Protein 4G6T (pdb70)

Sequence (199 aa):
PVDDMSNLFYKTLLDDFSRSLEMQPLVFDDHGTCNMIIDNNTFALTLSCDYARERLLLIGLLEPHKDIPQQCCLLAGALNPLLNAGPGLGLDEKSGLYHAYQSIPREKLSVPTLKREMAGLLEWMRGWREALKANGQLEVDGKRYEIRAADDGTISVLRPEQQSKAKSFFKGASQLIGGSSQRAQIAQALNEKVASARTVLH

Radius of gyration: 16.7 Å; Cα contacts (8 Å, |Δi|>4): 311; chains: 2; bounding box: 48×36×44 Å

Foldseek 3Di:
DDDPVLCLVVVQQQVLCVVVVHDGFDQDPQQKTWDDDPVPWTWMWHRPPVQQKIKIKTFAAAPPPPDVVVLVVQQCVCVVPVAWHWDADPVVRTIMIMHMGGNVRDHSVVVVVNNVRSVVVSVVRNVD/DDQWDWDDDDNDTDTDHDDDPVVLVVPPPVPNPVVVVCVVCVLVPDPPSVVVVVVVVVVVVVVVVVVVVVD

Secondary structure (DSSP, 8-state):
---GGGGHHHHHHHHHHHHTTSSPP---TTSEEEEEETTTEEEEEEEETTTTEEEEEEE----TTS-HHHHHHHTTHHHHHS--EEEE-TTT--EEEEEEEEGGG--HHHHHHHHHHHHHHHHHHHH-/--S-EEEEETTEEEEEEE--HHHHTTS-HHHHHHHHHHHHHHTTSSS-HHHHHHHHHHHHHHHHHHHHHH-

Nearest PDB structures (foldseek):
  4g6t-assembly1_A  TM=1.008E+00  e=9.723E-27  Pseudomonas syringae pv. tomato str. DC3000
  3kxy-assembly1_G  TM=8.383E-01  e=4.384E-09  Pseudomonas aeruginosa
  3epu-assembly1_A  TM=8.679E-01  e=9.394E-09  Salmonella enterica subsp. enterica serovar Typhimurium
  1n5b-assembly2_C  TM=8.571E-01  e=9.695E-07  Yersinia enterocolitica
  1n5b-assembly1_A  TM=8.622E-01  e=2.078E-06  Yersinia enterocolitica

InterPro domains:
  IPR010261 Tir chaperone protein (CesT) family [PF05932] (8-123)

Structure (mmCIF, N/CA/C/O backbone):
data_4G6T
#
_entry.id   4G6T
#
_cell.length_a   67.832
_cell.length_b   67.832
_cell.length_c   182.887
_cell.angle_alpha   90.00
_cell.angle_beta   90.00
_cell.angle_gamma   120.00
#
_symmetry.space_group_name_H-M   'P 65 2 2'
#
loop_
_entity.id
_entity.type
_entity.pdbx_description
1 polymer 'Type III chaperone protein ShcA'
2 polymer 'Type III effector HopA1'
3 water water
#
loop_
_atom_site.group_PDB
_atom_site.id
_atom_site.type_symbol
_atom_site.label_atom_id
_atom_site.label_alt_id
_atom_site.label_comp_id
_atom_site.label_asym_id
_atom_site.label_entity_id
_atom_site.label_seq_id
_atom_site.pdbx_PDB_ins_code
_atom_site.Cartn_x
_atom_site.Cartn_y
_atom_site.Cartn_z
_atom_site.occupancy
_atom_site.B_iso_or_equiv
_atom_site.auth_seq_id
_atom_site.auth_comp_id
_atom_site.auth_asym_id
_atom_site.auth_atom_id
_atom_site.pdbx_PDB_model_num
ATOM 1 N N . PRO A 1 1 ? 13.907 13.611 -5.527 1.00 42.93 -2 PRO A N 1
ATOM 2 C CA . PRO A 1 1 ? 14.262 14.966 -5.926 1.00 41.12 -2 PRO A CA 1
ATOM 3 C C . PRO A 1 1 ? 15.551 15.480 -5.284 1.00 39.76 -2 PRO A C 1
ATOM 4 O O . PRO A 1 1 ? 15.994 14.989 -4.250 1.00 39.74 -2 PRO A O 1
ATOM 8 N N . VAL A 1 2 ? 16.094 16.516 -5.898 1.00 35.20 -1 VAL A N 1
ATOM 9 C CA . VAL A 1 2 ? 17.247 17.216 -5.398 1.00 31.21 -1 VAL A CA 1
ATOM 10 C C . VAL A 1 2 ? 16.893 18.142 -4.233 1.00 29.26 -1 VAL A C 1
ATOM 11 O O . VAL A 1 2 ? 16.011 19.024 -4.315 1.00 28.07 -1 VAL A O 1
ATOM 15 N N A ASP A 1 3 ? 17.652 17.983 -3.158 0.50 27.60 0 ASP A N 1
ATOM 16 N N B ASP A 1 3 ? 17.551 17.917 -3.096 0.50 28.04 0 ASP A N 1
ATOM 17 C CA A ASP A 1 3 ? 17.504 18.763 -1.967 0.50 26.61 0 ASP A CA 1
ATOM 18 C CA B ASP A 1 3 ? 17.410 18.803 -1.966 0.50 27.19 0 ASP A CA 1
ATOM 19 C C A ASP A 1 3 ? 18.181 20.124 -2.153 0.50 25.86 0 ASP A C 1
ATOM 20 C C B ASP A 1 3 ? 18.165 20.070 -2.276 0.50 25.90 0 ASP A C 1
ATOM 21 O O A ASP A 1 3 ? 19.369 20.300 -1.888 0.50 25.39 0 ASP A O 1
ATOM 22 O O B ASP A 1 3 ? 19.392 20.100 -2.251 0.50 25.23 0 ASP A O 1
ATOM 31 N N . MET A 1 4 ? 17.416 21.115 -2.588 1.00 24.53 1 MET A N 1
ATOM 32 C CA . MET A 1 4 ? 17.983 22.424 -2.917 1.00 22.28 1 MET A CA 1
ATOM 33 C C . MET A 1 4 ? 18.696 23.139 -1.775 1.00 21.97 1 MET A C 1
ATOM 34 O O . MET A 1 4 ? 19.525 24.012 -1.993 1.00 21.93 1 MET A O 1
ATOM 39 N N . SER A 1 5 ? 18.401 22.770 -0.525 1.00 22.37 2 SER A N 1
ATOM 40 C CA . SER A 1 5 ? 19.110 23.346 0.599 1.00 23.27 2 SER A CA 1
ATOM 41 C C . SER A 1 5 ? 20.590 23.049 0.577 1.00 22.29 2 SER A C 1
ATOM 42 O O . SER A 1 5 ? 21.351 23.817 1.154 1.00 22.36 2 SER A O 1
ATOM 45 N N . ASN A 1 6 ? 20.943 21.982 -0.116 1.00 20.87 3 ASN A N 1
ATOM 46 C CA . ASN A 1 6 ? 22.361 21.606 -0.266 1.00 20.50 3 ASN A CA 1
ATOM 47 C C . ASN A 1 6 ? 23.129 22.619 -1.131 1.00 21.21 3 ASN A C 1
ATOM 48 O O . ASN A 1 6 ? 24.380 22.566 -1.166 1.00 22.69 3 ASN A O 1
ATOM 53 N N . LEU A 1 7 ? 22.445 23.556 -1.798 1.00 20.54 4 LEU A N 1
ATOM 54 C CA . LEU A 1 7 ? 23.172 24.627 -2.502 1.00 21.70 4 LEU A CA 1
ATOM 55 C C . LEU A 1 7 ? 23.677 25.731 -1.588 1.00 21.67 4 LEU A C 1
ATOM 56 O O . LEU A 1 7 ? 24.257 26.677 -2.029 1.00 23.00 4 LEU A O 1
ATOM 61 N N . PHE A 1 8 ? 23.394 25.657 -0.278 1.00 22.54 5 PHE A N 1
ATOM 62 C CA . PHE A 1 8 ? 23.888 26.616 0.701 1.00 22.72 5 PHE A CA 1
ATOM 63 C C . PHE A 1 8 ? 25.414 26.850 0.607 1.00 20.68 5 PHE A C 1
ATOM 64 O O . PHE A 1 8 ? 25.871 27.953 0.730 1.00 21.04 5 PHE A O 1
ATOM 72 N N . TYR A 1 9 ? 26.145 25.747 0.421 1.00 21.02 6 TYR A N 1
ATOM 73 C CA . TYR A 1 9 ? 27.610 25.770 0.348 1.00 21.60 6 TYR A CA 1
ATOM 74 C C . TYR A 1 9 ? 28.091 26.588 -0.861 1.00 20.60 6 TYR A C 1
ATOM 75 O O . TYR A 1 9 ? 28.948 27.448 -0.717 1.00 20.19 6 TYR A O 1
ATOM 84 N N . LYS A 1 10 ? 27.455 26.340 -2.002 1.00 22.43 7 LYS A N 1
ATOM 85 C CA . LYS A 1 10 ? 27.771 27.122 -3.210 1.00 22.76 7 LYS A CA 1
ATOM 86 C C . LYS A 1 10 ? 27.476 28.582 -2.988 1.00 21.03 7 LYS A C 1
ATOM 87 O O . LYS A 1 10 ? 28.242 29.482 -3.363 1.00 21.74 7 LYS A O 1
ATOM 93 N N . THR A 1 11 ? 26.320 28.904 -2.424 1.00 21.02 8 THR A N 1
ATOM 94 C CA . THR A 1 11 ? 25.996 30.284 -2.163 1.00 22.56 8 THR A CA 1
ATOM 95 C C . THR A 1 11 ? 27.044 31.000 -1.309 1.00 22.06 8 THR A C 1
ATOM 96 O O . THR A 1 11 ? 27.426 32.157 -1.524 1.00 23.27 8 THR A O 1
ATOM 100 N N . LEU A 1 12 ? 27.514 30.278 -0.291 1.00 21.62 9 LEU A N 1
ATOM 101 C CA . LEU A 1 12 ? 28.553 30.799 0.572 1.00 22.07 9 LEU A CA 1
ATOM 102 C C . LEU A 1 12 ? 29.826 31.027 -0.240 1.00 21.13 9 LEU A C 1
ATOM 103 O O . LEU A 1 12 ? 30.484 32.056 -0.070 1.00 22.59 9 LEU A O 1
ATOM 108 N N . LEU A 1 13 ? 30.191 30.019 -1.009 1.00 20.70 10 LEU A N 1
ATOM 109 C CA . LEU A 1 13 ? 31.386 30.093 -1.847 1.00 22.55 10 LEU A CA 1
ATOM 110 C C . LEU A 1 13 ? 31.337 31.254 -2.828 1.00 22.61 10 LEU A C 1
ATOM 111 O O . LEU A 1 13 ? 32.352 31.970 -2.981 1.00 23.15 10 LEU A O 1
ATOM 116 N N . ASP A 1 14 ? 30.131 31.478 -3.396 1.00 22.84 11 ASP A N 1
ATOM 117 C CA . ASP A 1 14 ? 29.955 32.694 -4.224 1.00 23.23 11 ASP A CA 1
ATOM 118 C C . ASP A 1 14 ? 30.140 33.990 -3.483 1.00 23.43 11 ASP A C 1
ATOM 119 O O . ASP A 1 14 ? 30.766 34.920 -4.006 1.00 24.99 11 ASP A O 1
ATOM 124 N N . ASP A 1 15 ? 29.623 34.095 -2.293 1.00 22.93 12 ASP A N 1
ATOM 125 C CA . ASP A 1 15 ? 29.786 35.282 -1.455 1.00 23.64 12 ASP A CA 1
ATOM 126 C C . ASP A 1 15 ? 31.252 35.479 -1.032 1.00 23.86 12 ASP A C 1
ATOM 127 O O . ASP A 1 15 ? 31.723 36.606 -0.941 1.00 26.99 12 ASP A O 1
ATOM 132 N N . PHE A 1 16 ? 31.927 34.365 -0.757 1.00 23.45 13 PHE A N 1
ATOM 133 C CA . PHE A 1 16 ? 33.364 34.395 -0.404 1.00 25.49 13 PHE A CA 1
ATOM 134 C C . PHE A 1 16 ? 34.185 34.918 -1.575 1.00 25.93 13 PHE A C 1
ATOM 135 O O . PHE A 1 16 ? 35.003 35.825 -1.395 1.00 25.55 13 PHE A O 1
ATOM 143 N N . SER A 1 17 ? 33.890 34.422 -2.774 1.00 24.11 14 SER A N 1
ATOM 144 C CA . SER A 1 17 ? 34.583 34.813 -4.009 1.00 24.75 14 SER A CA 1
ATOM 145 C C . SER A 1 17 ? 34.333 36.313 -4.211 1.00 27.49 14 SER A C 1
ATOM 146 O O . SER A 1 17 ? 35.238 37.065 -4.543 1.00 26.57 14 SER A O 1
ATOM 149 N N . ARG A 1 18 ? 33.114 36.764 -3.980 1.00 27.52 15 ARG A N 1
ATOM 150 C CA . ARG A 1 18 ? 32.802 38.204 -4.176 1.00 31.48 15 ARG A CA 1
ATOM 151 C C . ARG A 1 18 ? 33.591 39.060 -3.207 1.00 32.93 15 ARG A C 1
ATOM 152 O O . ARG A 1 18 ? 34.049 40.165 -3.544 1.00 31.81 15 ARG A O 1
ATOM 160 N N . SER A 1 19 ? 33.750 38.562 -1.992 1.00 31.84 16 SER A N 1
ATOM 161 C CA . SER A 1 19 ? 34.527 39.262 -0.970 1.00 35.00 16 SER A CA 1
ATOM 162 C C . SER A 1 19 ? 36.012 39.333 -1.388 1.00 35.08 16 SER A C 1
ATOM 163 O O . SER A 1 19 ? 36.666 40.338 -1.166 1.00 39.79 16 SER A O 1
ATOM 166 N N . LEU A 1 20 ? 36.513 38.232 -1.929 1.00 33.05 17 LEU A N 1
ATOM 167 C CA . LEU A 1 20 ? 37.916 38.066 -2.362 1.00 32.98 17 LEU A CA 1
ATOM 168 C C . LEU A 1 20 ? 38.163 38.863 -3.663 1.00 40.24 17 LEU A C 1
ATOM 169 O O . LEU A 1 20 ? 39.287 38.914 -4.172 1.00 35.65 17 LEU A O 1
ATOM 174 N N . GLU A 1 21 ? 37.085 39.455 -4.193 1.00 38.79 18 GLU A N 1
ATOM 175 C CA . GLU A 1 21 ? 37.020 40.137 -5.496 1.00 38.60 18 GLU A CA 1
ATOM 176 C C . GLU A 1 21 ? 37.645 39.338 -6.626 1.00 36.12 18 GLU A C 1
ATOM 177 O O . GLU A 1 21 ? 38.569 39.793 -7.280 1.00 39.69 18 GLU A O 1
ATOM 183 N N . MET A 1 22 ? 37.143 38.138 -6.861 1.00 32.40 19 MET A N 1
ATOM 184 C CA . MET A 1 22 ? 37.730 37.238 -7.819 1.00 28.76 19 MET A CA 1
ATOM 185 C C . MET A 1 22 ? 36.692 36.494 -8.614 1.00 29.33 19 MET A C 1
ATOM 186 O O . MET A 1 22 ? 35.497 36.364 -8.236 1.00 30.20 19 MET A O 1
ATOM 191 N N . GLN A 1 23 ? 37.145 35.962 -9.715 1.00 31.09 20 GLN A N 1
ATOM 192 C CA . GLN A 1 23 ? 36.344 35.109 -10.510 1.00 31.84 20 GLN A CA 1
ATOM 193 C C . GLN A 1 23 ? 35.766 34.026 -9.587 1.00 33.30 20 GLN A C 1
ATOM 194 O O . GLN A 1 23 ? 36.515 33.487 -8.806 1.00 29.88 20 GLN A O 1
ATOM 200 N N . PRO A 1 24 ? 34.484 33.663 -9.712 1.00 31.14 21 PRO A N 1
ATOM 201 C CA . PRO A 1 24 ? 33.922 32.763 -8.696 1.00 29.53 21 PRO A CA 1
ATOM 202 C C . PRO A 1 24 ? 34.602 31.399 -8.602 1.00 29.54 21 PRO A C 1
ATOM 203 O O . PRO A 1 24 ? 34.889 30.725 -9.589 1.00 28.48 21 PRO A O 1
ATOM 207 N N . LEU A 1 25 ? 34.914 31.007 -7.369 1.00 27.28 22 LEU A N 1
ATOM 208 C CA . LEU A 1 25 ? 35.323 29.648 -7.138 1.00 25.60 22 LEU A CA 1
ATOM 209 C C . LEU A 1 25 ? 34.105 28.750 -7.271 1.00 25.92 22 LEU A C 1
ATOM 210 O O . LEU A 1 25 ? 32.997 29.205 -6.971 1.00 28.36 22 LEU A O 1
ATOM 215 N N . VAL A 1 26 ? 34.337 27.511 -7.651 1.00 22.92 23 VAL A N 1
ATOM 216 C CA . VAL A 1 26 ? 33.254 26.553 -7.871 1.00 25.46 23 VAL A CA 1
ATOM 217 C C . VAL A 1 26 ? 33.509 25.218 -7.204 1.00 24.00 23 VAL A C 1
ATOM 218 O O . VAL A 1 26 ? 34.637 24.743 -7.069 1.00 24.24 23 VAL A O 1
ATOM 222 N N . PHE A 1 27 ? 32.434 24.580 -6.773 1.00 24.54 24 PHE A N 1
ATOM 223 C CA . PHE A 1 27 ? 32.556 23.195 -6.386 1.00 24.04 24 PHE A CA 1
ATOM 224 C C . PHE A 1 27 ? 32.422 22.306 -7.608 1.00 24.27 24 PHE A C 1
ATOM 225 O O . PHE A 1 27 ? 31.479 22.485 -8.412 1.00 27.14 24 PHE A O 1
ATOM 233 N N . ASP A 1 28 ? 33.308 21.334 -7.776 1.00 23.12 25 ASP A N 1
ATOM 234 C CA . ASP A 1 28 ? 33.159 20.361 -8.834 1.00 23.79 25 ASP A CA 1
ATOM 235 C C . ASP A 1 28 ? 32.065 19.307 -8.567 1.00 25.95 25 ASP A C 1
ATOM 236 O O . ASP A 1 28 ? 31.285 19.425 -7.620 1.00 24.78 25 ASP A O 1
ATOM 241 N N . ASP A 1 29 ? 31.943 18.316 -9.431 1.00 26.06 26 ASP A N 1
ATOM 242 C CA . ASP A 1 29 ? 30.906 17.307 -9.342 1.00 26.63 26 ASP A CA 1
ATOM 243 C C . ASP A 1 29 ? 31.205 16.233 -8.296 1.00 25.57 26 ASP A C 1
ATOM 244 O O . ASP A 1 29 ? 30.503 15.234 -8.186 1.00 29.53 26 ASP A O 1
ATOM 249 N N . HIS A 1 30 ? 32.261 16.470 -7.515 1.00 27.63 27 HIS A N 1
ATOM 250 C CA . HIS A 1 30 ? 32.516 15.701 -6.305 1.00 31.34 27 HIS A CA 1
ATOM 251 C C . HIS A 1 30 ? 32.335 16.554 -5.095 1.00 28.03 27 HIS A C 1
ATOM 252 O O . HIS A 1 30 ? 32.666 16.128 -3.973 1.00 31.16 27 HIS A O 1
ATOM 259 N N . GLY A 1 31 ? 31.806 17.754 -5.244 1.00 23.76 28 GLY A N 1
ATOM 260 C CA . GLY A 1 31 ? 31.537 18.581 -4.102 1.00 23.01 28 GLY A CA 1
ATOM 261 C C . GLY A 1 31 ? 32.785 19.202 -3.479 1.00 24.15 28 GLY A C 1
ATOM 262 O O . GLY A 1 31 ? 32.734 19.675 -2.324 1.00 22.57 28 GLY A O 1
ATOM 263 N N . THR A 1 32 ? 33.852 19.375 -4.281 1.00 22.28 29 THR A N 1
ATOM 264 C CA . THR A 1 32 ? 35.117 19.914 -3.809 1.00 21.79 29 THR A CA 1
ATOM 265 C C . THR A 1 32 ? 35.596 21.084 -4.617 1.00 22.64 29 THR A C 1
ATOM 266 O O . THR A 1 32 ? 35.258 21.233 -5.814 1.00 24.35 29 THR A O 1
ATOM 270 N N . CYS A 1 33 ? 36.309 21.954 -3.941 1.00 20.87 30 CYS A N 1
ATOM 271 C CA . CYS A 1 33 ? 36.898 23.154 -4.548 1.00 19.82 30 CYS A CA 1
ATOM 272 C C . CYS A 1 33 ? 38.371 23.158 -4.181 1.00 20.51 30 CYS A C 1
ATOM 273 O O . CYS A 1 33 ? 38.704 23.520 -3.057 1.00 20.65 30 CYS A O 1
ATOM 276 N N . ASN A 1 34 ? 39.263 22.822 -5.131 1.00 19.90 31 ASN A N 1
ATOM 277 C CA . ASN A 1 34 ? 40.706 22.791 -4.925 1.00 21.05 31 ASN A CA 1
ATOM 278 C C . ASN A 1 34 ? 41.291 24.123 -5.182 1.00 21.14 31 ASN A C 1
ATOM 279 O O . ASN A 1 34 ? 40.919 24.769 -6.211 1.00 21.39 31 ASN A O 1
ATOM 284 N N . MET A 1 35 ? 42.203 24.563 -4.341 1.00 20.22 32 MET A N 1
ATOM 285 C CA . MET A 1 35 ? 42.784 25.869 -4.409 1.00 20.05 32 MET A CA 1
ATOM 286 C C . MET A 1 35 ? 44.291 25.778 -4.112 1.00 22.00 32 MET A C 1
ATOM 287 O O . MET A 1 35 ? 44.766 24.896 -3.385 1.00 21.12 32 MET A O 1
ATOM 292 N N . ILE A 1 36 ? 45.072 26.689 -4.727 1.00 21.45 33 ILE A N 1
ATOM 293 C CA . ILE A 1 36 ? 46.441 26.930 -4.335 1.00 20.06 33 ILE A CA 1
ATOM 294 C C . ILE A 1 36 ? 46.564 28.303 -3.741 1.00 21.35 33 ILE A C 1
ATOM 295 O O . ILE A 1 36 ? 46.067 29.274 -4.317 1.00 22.35 33 ILE A O 1
ATOM 300 N N . ILE A 1 37 ? 47.179 28.431 -2.559 1.00 19.91 34 ILE A N 1
ATOM 301 C CA . ILE A 1 37 ? 47.309 29.652 -1.818 1.00 21.28 34 ILE A CA 1
ATOM 302 C C . ILE A 1 37 ? 48.752 30.067 -1.817 1.00 23.63 34 ILE A C 1
ATOM 303 O O . ILE A 1 37 ? 49.632 29.306 -1.474 1.00 21.30 34 ILE A O 1
ATOM 308 N N . ASP A 1 38 ? 48.986 31.307 -2.242 1.00 24.27 35 ASP A N 1
ATOM 309 C CA . ASP A 1 38 ? 50.291 31.933 -2.211 1.00 26.20 35 ASP A CA 1
ATOM 310 C C . ASP A 1 38 ? 51.369 31.152 -2.939 1.00 24.24 35 ASP A C 1
ATOM 311 O O . ASP A 1 38 ? 52.534 31.213 -2.548 1.00 26.26 35 ASP A O 1
ATOM 316 N N A ASN A 1 39 ? 50.979 30.471 -4.010 0.50 25.87 36 ASN A N 1
ATOM 317 N N B ASN A 1 39 ? 50.986 30.490 -4.025 0.50 25.84 36 ASN A N 1
ATOM 318 C CA A ASN A 1 39 ? 51.820 29.540 -4.783 0.50 26.13 36 ASN A CA 1
ATOM 319 C CA B ASN A 1 39 ? 51.832 29.551 -4.773 0.50 25.93 36 ASN A CA 1
ATOM 320 C C A ASN A 1 39 ? 52.591 28.553 -3.936 0.50 27.01 36 ASN A C 1
ATOM 321 C C B ASN A 1 39 ? 52.643 28.694 -3.849 0.50 26.50 36 ASN A C 1
ATOM 322 O O A ASN A 1 39 ? 53.682 28.092 -4.310 0.50 25.23 36 ASN A O 1
ATOM 323 O O B ASN A 1 39 ? 53.836 28.499 -4.059 0.50 24.25 36 ASN A O 1
ATOM 332 N N . THR A 1 40 ? 51.991 28.181 -2.798 1.00 24.42 37 THR A N 1
ATOM 333 C CA . THR A 1 40 ? 52.721 27.417 -1.798 1.00 24.65 37 THR A CA 1
ATOM 334 C C . THR A 1 40 ? 51.906 26.310 -1.175 1.00 21.57 37 THR A C 1
ATOM 335 O O . THR A 1 40 ? 52.402 25.232 -0.979 1.00 24.74 37 THR A O 1
ATOM 339 N N . PHE A 1 41 ? 50.646 26.591 -0.841 1.00 22.70 38 PHE A N 1
ATOM 340 C CA . PHE A 1 41 ? 49.857 25.647 -0.080 1.00 21.43 38 PHE A CA 1
ATOM 341 C C . PHE A 1 41 ? 48.732 25.068 -0.933 1.00 20.64 38 PHE A C 1
ATOM 342 O O . PHE A 1 41 ? 48.035 25.807 -1.661 1.00 21.99 38 PHE A O 1
ATOM 350 N N . ALA A 1 42 ? 48.483 23.790 -0.761 1.00 20.53 39 ALA A N 1
ATOM 351 C CA . ALA A 1 42 ? 47.387 23.113 -1.367 1.00 18.47 39 ALA A CA 1
ATOM 352 C C . ALA A 1 42 ? 46.224 22.929 -0.398 1.00 19.93 39 ALA A C 1
ATOM 353 O O . ALA A 1 42 ? 46.457 22.343 0.653 1.00 19.63 39 ALA A O 1
ATOM 355 N N . LEU A 1 43 ? 45.027 23.393 -0.755 1.00 20.09 40 LEU A N 1
ATOM 356 C CA . LEU A 1 43 ? 43.866 23.450 0.178 1.00 22.33 40 LEU A CA 1
ATOM 357 C C . LEU A 1 43 ? 42.663 23.013 -0.629 1.00 24.52 40 LEU A C 1
ATOM 358 O O . LEU A 1 43 ? 42.530 23.272 -1.846 1.00 26.39 40 LEU A O 1
ATOM 363 N N . THR A 1 44 ? 41.747 22.297 -0.004 1.00 21.24 41 THR A N 1
ATOM 364 C CA . THR A 1 44 ? 40.510 21.907 -0.641 1.00 21.88 41 THR A CA 1
ATOM 365 C C . THR A 1 44 ? 39.359 22.199 0.276 1.00 21.15 41 THR A C 1
ATOM 366 O O . THR A 1 44 ? 39.456 21.976 1.493 1.00 22.09 41 THR A O 1
ATOM 370 N N . LEU A 1 45 ? 38.289 22.753 -0.256 1.00 19.86 42 LEU A N 1
ATOM 371 C CA . LEU A 1 45 ? 37.015 22.824 0.478 1.00 20.66 42 LEU A CA 1
ATOM 372 C C . LEU A 1 45 ? 36.116 21.716 -0.018 1.00 22.02 42 LEU A C 1
ATOM 373 O O . LEU A 1 45 ? 35.934 21.540 -1.246 1.00 22.49 42 LEU A O 1
ATOM 378 N N . SER A 1 46 ? 35.526 20.935 0.895 1.00 18.95 43 SER A N 1
ATOM 379 C CA . SER A 1 46 ? 34.775 19.754 0.543 1.00 20.14 43 SER A CA 1
ATOM 380 C C . SER A 1 46 ? 33.422 19.780 1.250 1.00 21.46 43 SER A C 1
ATOM 381 O O . SER A 1 46 ? 33.389 19.949 2.480 1.00 21.21 43 SER A O 1
ATOM 384 N N . CYS A 1 47 ? 32.334 19.596 0.483 1.00 21.48 44 CYS A N 1
ATOM 385 C CA . CYS A 1 47 ? 31.016 19.674 1.064 1.00 20.99 44 CYS A CA 1
ATOM 386 C C . CYS A 1 47 ? 30.579 18.303 1.547 1.00 22.76 44 CYS A C 1
ATOM 387 O O . CYS A 1 47 ? 30.476 17.373 0.754 1.00 25.45 44 CYS A O 1
ATOM 390 N N . ASP A 1 48 ? 30.311 18.165 2.842 1.00 21.87 45 ASP A N 1
ATOM 391 C CA . ASP A 1 48 ? 29.815 16.906 3.338 1.00 22.91 45 ASP A CA 1
ATOM 392 C C . ASP A 1 48 ? 28.328 17.083 3.605 1.00 21.76 45 ASP A C 1
ATOM 393 O O . ASP A 1 48 ? 27.902 17.488 4.689 1.00 22.66 45 ASP A O 1
ATOM 398 N N . TYR A 1 49 ? 27.533 16.834 2.589 1.00 23.27 46 TYR A N 1
ATOM 399 C CA . TYR A 1 49 ? 26.119 17.205 2.632 1.00 22.24 46 TYR A CA 1
ATOM 400 C C . TYR A 1 49 ? 25.385 16.379 3.682 1.00 21.83 46 TYR A C 1
ATOM 401 O O . TYR A 1 49 ? 24.602 16.956 4.408 1.00 25.12 46 TYR A O 1
ATOM 410 N N . ALA A 1 50 ? 25.702 15.092 3.737 1.00 23.12 47 ALA A N 1
ATOM 411 C CA . ALA A 1 50 ? 25.019 14.164 4.632 1.00 24.87 47 ALA A CA 1
ATOM 412 C C . ALA A 1 50 ? 25.223 14.546 6.073 1.00 26.81 47 ALA A C 1
ATOM 413 O O . ALA A 1 50 ? 24.280 14.419 6.903 1.00 30.07 47 ALA A O 1
ATOM 415 N N . ARG A 1 51 ? 26.411 15.037 6.423 1.00 23.66 48 ARG A N 1
ATOM 416 C CA . ARG A 1 51 ? 26.711 15.427 7.785 1.00 24.20 48 ARG A CA 1
ATOM 417 C C . ARG A 1 51 ? 26.638 16.909 8.035 1.00 22.82 48 ARG A C 1
ATOM 418 O O . ARG A 1 51 ? 26.9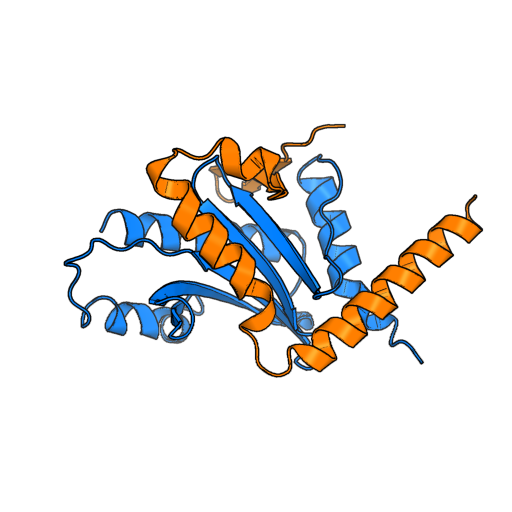96 17.384 9.109 1.00 24.38 48 ARG A O 1
ATOM 426 N N . GLU A 1 52 ? 26.152 17.673 7.048 1.00 21.38 49 GLU A N 1
ATOM 427 C CA . GLU A 1 52 ? 25.881 19.081 7.220 1.00 22.55 49 GLU A CA 1
ATOM 428 C C . GLU A 1 52 ? 27.104 19.817 7.744 1.00 20.66 49 GLU A C 1
ATOM 429 O O . GLU A 1 52 ? 27.080 20.555 8.653 1.00 21.16 49 GLU A O 1
ATOM 435 N N . ARG A 1 53 ? 28.195 19.698 6.978 1.00 19.89 50 ARG A N 1
ATOM 436 C CA . ARG A 1 53 ? 29.406 20.387 7.371 1.00 19.10 50 ARG A CA 1
ATOM 437 C C . ARG A 1 53 ? 30.273 20.676 6.129 1.00 17.98 50 ARG A C 1
ATOM 438 O O . ARG A 1 53 ? 30.199 19.925 5.148 1.00 17.74 50 ARG A O 1
ATOM 446 N N . LEU A 1 54 ? 31.083 21.694 6.251 1.00 19.58 51 LEU A N 1
ATOM 447 C CA . LEU A 1 54 ? 32.083 22.020 5.224 1.00 19.27 51 LEU A CA 1
ATOM 448 C C . LEU A 1 54 ? 33.437 21.652 5.793 1.00 18.06 51 LEU A C 1
ATOM 449 O O . LEU A 1 54 ? 33.775 22.053 6.910 1.00 20.61 51 LEU A O 1
ATOM 454 N N . LEU A 1 55 ? 34.222 20.950 5.002 1.00 17.74 52 LEU A N 1
ATOM 455 C CA . LEU A 1 55 ? 35.597 20.591 5.415 1.00 19.49 52 LEU A CA 1
ATOM 456 C C . LEU A 1 55 ? 36.596 21.450 4.707 1.00 19.43 52 LEU A C 1
ATOM 457 O O . LEU A 1 55 ? 36.467 21.642 3.492 1.00 20.94 52 LEU A O 1
ATOM 462 N N . LEU A 1 56 ? 37.551 21.926 5.469 1.00 17.43 53 LEU A N 1
ATOM 463 C CA . LEU A 1 56 ? 38.760 22.583 4.948 1.00 17.72 53 LEU A CA 1
ATOM 464 C C . LEU A 1 56 ? 39.878 21.583 5.105 1.00 19.53 53 LEU A C 1
ATOM 465 O O . LEU A 1 56 ? 40.149 21.102 6.235 1.00 19.58 53 LEU A O 1
ATOM 470 N N . ILE A 1 57 ? 40.577 21.239 4.030 1.00 18.93 54 ILE A N 1
ATOM 471 C CA . ILE A 1 57 ? 41.563 20.193 4.046 1.00 17.98 54 ILE A CA 1
ATOM 472 C C . ILE A 1 57 ? 42.827 20.709 3.411 1.00 21.13 54 ILE A C 1
ATOM 473 O O . ILE A 1 57 ? 42.775 21.356 2.352 1.00 21.30 54 ILE A O 1
ATOM 478 N N . GLY A 1 58 ? 43.949 20.501 4.072 1.00 18.93 55 GLY A N 1
ATOM 479 C CA . GLY A 1 58 ? 45.218 20.984 3.578 1.00 20.53 55 GLY A CA 1
ATOM 480 C C . GLY A 1 58 ? 46.277 19.935 3.534 1.00 22.44 55 GLY A C 1
ATOM 481 O O . GLY A 1 58 ? 46.335 19.030 4.358 1.00 21.32 55 GLY A O 1
ATOM 482 N N . LEU A 1 59 ? 47.199 20.060 2.576 1.00 19.40 56 LEU A N 1
ATOM 483 C CA . LEU A 1 59 ? 48.370 19.155 2.463 1.00 19.25 56 LEU A CA 1
ATOM 484 C C . LEU A 1 59 ? 49.437 19.591 3.420 1.00 18.52 56 LEU A C 1
ATOM 485 O O . LEU A 1 59 ? 49.919 20.691 3.361 1.00 19.80 56 LEU A O 1
ATOM 490 N N . LEU A 1 60 ? 49.792 18.734 4.416 1.00 21.83 57 LEU A N 1
ATOM 491 C CA . LEU A 1 60 ? 50.832 19.057 5.377 1.00 21.47 57 LEU A CA 1
ATOM 492 C C . LEU A 1 60 ? 52.162 18.562 4.798 1.00 22.60 57 LEU A C 1
ATOM 493 O O . LEU A 1 60 ? 52.175 17.573 4.081 1.00 27.67 57 LEU A O 1
ATOM 498 N N . GLU A 1 61 ? 53.244 19.193 5.161 1.00 26.73 58 GLU A N 1
ATOM 499 C CA . GLU A 1 61 ? 54.575 18.774 4.696 1.00 28.87 58 GLU A CA 1
ATOM 500 C C . GLU A 1 61 ? 55.564 18.867 5.833 1.00 27.18 58 GLU A C 1
ATOM 501 O O . GLU A 1 61 ? 56.461 19.683 5.843 1.00 29.71 58 GLU A O 1
ATOM 507 N N . PRO A 1 62 ? 55.399 18.003 6.864 1.00 30.22 59 PRO A N 1
ATOM 508 C CA . PRO A 1 62 ? 56.352 17.971 7.971 1.00 31.80 59 PRO A CA 1
ATOM 509 C C . PRO A 1 62 ? 57.749 17.489 7.518 1.00 32.21 59 PRO A C 1
ATOM 510 O O . PRO A 1 62 ? 57.822 16.676 6.636 1.00 33.64 59 PRO A O 1
ATOM 514 N N . HIS A 1 63 ? 58.800 17.985 8.160 1.00 38.07 60 HIS A N 1
ATOM 515 C CA . HIS A 1 63 ? 60.149 17.376 8.043 1.00 39.74 60 HIS A CA 1
ATOM 516 C C . HIS A 1 63 ? 60.065 15.871 8.186 1.00 43.76 60 HIS A C 1
ATOM 517 O O . HIS A 1 63 ? 59.445 15.340 9.129 1.00 39.81 60 HIS A O 1
ATOM 524 N N . LYS A 1 64 ? 60.691 15.179 7.234 1.00 45.36 61 LYS A N 1
ATOM 525 C CA . LYS A 1 64 ? 60.852 13.728 7.195 1.00 49.64 61 LYS A CA 1
ATOM 526 C C . LYS A 1 64 ? 61.221 13.089 8.549 1.00 44.28 61 LYS A C 1
ATOM 527 O O . LYS A 1 64 ? 60.863 11.942 8.81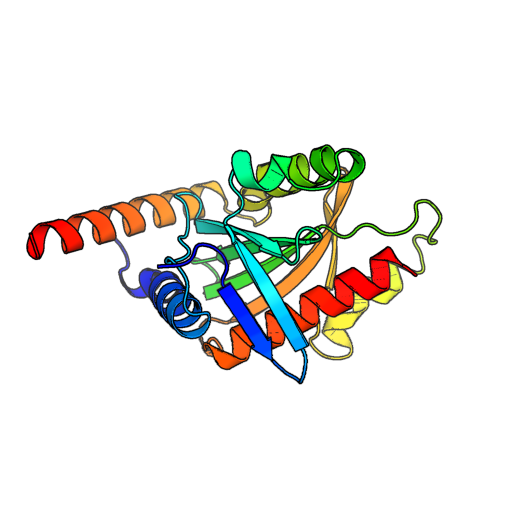1 1.00 48.54 61 LYS A O 1
ATOM 533 N N . ASP A 1 65 ? 61.881 13.843 9.422 1.00 41.92 62 ASP A N 1
ATOM 534 C CA . ASP A 1 65 ? 62.383 13.311 10.697 1.00 47.40 62 ASP A CA 1
ATOM 535 C C . ASP A 1 65 ? 61.694 13.924 11.929 1.00 46.24 62 ASP A C 1
ATOM 536 O O . ASP A 1 65 ? 62.211 13.798 13.060 1.00 41.04 62 ASP A O 1
ATOM 541 N N . ILE A 1 66 ? 60.565 14.627 11.734 1.00 40.29 63 ILE A N 1
ATOM 542 C CA . ILE A 1 66 ? 59.752 15.046 12.874 1.00 41.18 63 ILE A CA 1
ATOM 543 C C . ILE A 1 66 ? 59.296 13.746 13.503 1.00 33.28 63 ILE A C 1
ATOM 544 O O . ILE A 1 66 ? 58.830 12.882 12.797 1.00 36.47 63 ILE A O 1
ATOM 549 N N . PRO A 1 67 ? 59.489 13.602 14.820 1.00 36.09 64 PRO A N 1
ATOM 550 C CA . PRO A 1 67 ? 59.084 12.352 15.464 1.00 37.02 64 PRO A CA 1
ATOM 551 C C . PRO A 1 67 ? 57.566 12.183 15.347 1.00 33.78 64 PRO A C 1
ATOM 552 O O . PRO A 1 67 ? 56.852 13.182 15.479 1.00 34.94 64 PRO A O 1
ATOM 556 N N . GLN A 1 68 ? 57.126 10.953 15.105 1.00 34.46 65 GLN A N 1
ATOM 557 C CA . GLN A 1 68 ? 55.682 10.644 15.017 1.00 34.68 65 GLN A CA 1
ATOM 558 C C . GLN A 1 68 ? 54.979 11.021 16.319 1.00 31.99 65 GLN A C 1
ATOM 559 O O . GLN A 1 68 ? 53.811 11.486 16.269 1.00 29.39 65 GLN A O 1
ATOM 565 N N . GLN A 1 69 ? 55.647 10.908 17.467 1.00 32.75 66 GLN A N 1
ATOM 566 C CA . GLN A 1 69 ? 55.081 11.432 18.736 1.00 35.75 66 GLN A CA 1
ATOM 567 C C . GLN A 1 69 ? 54.690 12.909 18.723 1.00 33.00 66 GLN A C 1
ATOM 568 O O . GLN A 1 69 ? 53.709 13.310 19.365 1.00 29.64 66 GLN A O 1
ATOM 574 N N A CYS A 1 70 ? 55.458 13.722 17.995 0.40 29.09 67 CYS A N 1
ATOM 575 N N B CYS A 1 70 ? 55.450 13.736 17.995 0.60 28.07 67 CYS A N 1
ATOM 576 C CA A CYS A 1 70 ? 55.167 15.134 17.863 0.40 29.88 67 CYS A CA 1
ATOM 577 C CA B CYS A 1 70 ? 55.142 15.150 17.872 0.60 30.12 67 CYS A CA 1
ATOM 578 C C A CYS A 1 70 ? 53.893 15.345 17.041 0.40 25.86 67 CYS A C 1
ATOM 579 C C B CYS A 1 70 ? 53.876 15.350 17.033 0.60 24.78 67 CYS A C 1
ATOM 580 O O A CYS A 1 70 ? 53.048 16.188 17.397 0.40 27.57 67 CYS A O 1
ATOM 581 O O B CYS A 1 70 ? 53.012 16.187 17.381 0.60 27.14 67 CYS A O 1
ATOM 586 N N . LEU A 1 71 ? 53.761 14.578 15.967 1.00 26.18 68 LEU A N 1
ATOM 587 C CA . LEU A 1 71 ? 52.586 14.689 15.090 1.00 24.05 68 LEU A CA 1
ATOM 588 C C . LEU A 1 71 ? 51.355 14.227 15.883 1.00 24.14 68 LEU A C 1
ATOM 589 O O . LEU A 1 71 ? 50.290 14.877 15.840 1.00 22.84 68 LEU A O 1
ATOM 594 N N . LEU A 1 72 ? 51.526 13.144 16.663 1.00 23.22 69 LEU A N 1
ATOM 595 C CA . LEU A 1 72 ? 50.380 12.668 17.499 1.00 23.28 69 LEU A CA 1
ATOM 596 C C . LEU A 1 72 ? 49.977 13.663 18.575 1.00 23.00 69 LEU A C 1
ATOM 597 O O . LEU A 1 72 ? 48.779 13.724 18.931 1.00 23.24 69 LEU A O 1
ATOM 602 N N . ALA A 1 73 ? 50.870 14.456 19.118 1.00 23.38 70 ALA A N 1
ATOM 603 C CA . ALA A 1 73 ? 50.501 15.547 20.009 1.00 23.77 70 ALA A CA 1
ATOM 604 C C . ALA A 1 73 ? 49.712 16.627 19.279 1.00 24.78 70 ALA A C 1
ATOM 605 O O . ALA A 1 73 ? 48.689 17.081 19.737 1.00 24.60 70 ALA A O 1
ATOM 607 N N . GLY A 1 74 ? 50.210 17.004 18.108 1.00 24.39 71 GLY A N 1
ATOM 608 C CA . GLY A 1 74 ? 49.463 17.863 17.195 1.00 23.28 71 GLY A CA 1
ATOM 609 C C . GLY A 1 74 ? 48.053 17.412 16.904 1.00 22.48 71 GLY A C 1
ATOM 610 O O . GLY A 1 74 ? 47.174 18.295 16.787 1.00 21.53 71 GLY A O 1
ATOM 611 N N . ALA A 1 75 ? 47.857 16.089 16.783 1.00 19.97 72 ALA A N 1
ATOM 612 C CA . ALA A 1 75 ? 46.564 15.505 16.465 1.00 19.81 72 ALA A CA 1
ATOM 613 C C . ALA A 1 75 ? 45.524 15.838 17.537 1.00 20.13 72 ALA A C 1
ATOM 614 O O . ALA A 1 75 ? 44.328 15.704 17.238 1.00 21.42 72 ALA A O 1
ATOM 616 N N . LEU A 1 76 ? 45.968 16.192 18.747 1.00 22.05 73 LEU A N 1
ATOM 617 C CA . LEU A 1 76 ? 45.016 16.550 19.804 1.00 20.72 73 LEU A CA 1
ATOM 618 C C . LEU A 1 76 ? 44.559 17.964 19.727 1.00 20.79 73 LEU A C 1
ATOM 619 O O . LEU A 1 76 ? 43.713 18.423 20.494 1.00 20.74 73 LEU A O 1
ATOM 624 N N . ASN A 1 77 ? 45.138 18.799 18.859 1.00 20.40 74 ASN A N 1
ATOM 625 C CA . ASN A 1 77 ? 44.770 20.180 18.818 1.00 18.55 74 ASN A CA 1
ATOM 626 C C . ASN A 1 77 ? 43.264 20.542 18.780 1.00 18.03 74 ASN A C 1
ATOM 627 O O . ASN A 1 77 ? 42.867 21.479 19.456 1.00 20.38 74 ASN A O 1
ATOM 632 N N . PRO A 1 78 ? 42.475 19.813 18.001 1.00 19.07 75 PRO A N 1
ATOM 633 C CA . PRO A 1 78 ? 41.011 20.093 18.019 1.00 17.35 75 PRO A CA 1
ATOM 634 C C . PRO A 1 78 ? 40.416 20.011 19.400 1.00 18.48 75 PRO A C 1
ATOM 635 O O . PRO A 1 78 ? 39.531 20.770 19.703 1.00 19.43 75 PRO A O 1
ATOM 639 N N . LEU A 1 79 ? 40.837 19.018 20.164 1.00 19.30 76 LEU A N 1
ATOM 640 C CA . LEU A 1 79 ? 40.343 18.962 21.567 1.00 20.28 76 LEU A CA 1
ATOM 641 C C . LEU A 1 79 ? 40.754 20.155 22.352 1.00 21.30 76 LEU A C 1
ATOM 642 O O . LEU A 1 79 ? 39.927 20.722 23.085 1.00 22.03 76 LEU A O 1
ATOM 647 N N . LEU A 1 80 ? 42.001 20.583 22.260 1.00 21.38 77 LEU A N 1
ATOM 648 C CA . LEU A 1 80 ? 42.561 21.613 23.095 1.00 23.83 77 LEU A CA 1
ATOM 649 C C . LEU A 1 80 ? 41.964 22.980 22.856 1.00 24.10 77 LEU A C 1
ATOM 650 O O . LEU A 1 80 ? 41.734 23.731 23.775 1.00 27.16 77 LEU A O 1
ATOM 655 N N . ASN A 1 81 ? 41.630 23.303 21.589 1.00 22.29 78 ASN A N 1
ATOM 656 C CA . ASN A 1 81 ? 41.176 24.657 21.292 1.00 22.57 78 ASN A CA 1
ATOM 657 C C . ASN A 1 81 ? 40.227 24.805 20.071 1.00 20.72 78 ASN A C 1
ATOM 658 O O . ASN A 1 81 ? 40.058 25.940 19.574 1.00 22.26 78 ASN A O 1
ATOM 663 N N . ALA A 1 82 ? 39.712 23.695 19.553 1.00 20.42 79 ALA A N 1
ATOM 664 C CA . ALA A 1 82 ? 38.768 23.667 18.429 1.00 19.51 79 ALA A CA 1
ATOM 665 C C . ALA A 1 82 ? 39.427 24.117 17.137 1.00 22.66 79 ALA A C 1
ATOM 666 O O . ALA A 1 82 ? 38.733 24.355 16.157 1.00 23.70 79 ALA A O 1
ATOM 668 N N . GLY A 1 83 ? 40.729 24.164 17.155 1.00 20.83 80 GLY A N 1
ATOM 669 C CA . GLY A 1 83 ? 41.517 24.450 15.944 1.00 19.63 80 GLY A CA 1
ATOM 670 C C . GLY A 1 83 ? 41.723 23.281 15.068 1.00 18.23 80 GLY A C 1
ATOM 671 O O . GLY A 1 83 ? 41.126 22.233 15.192 1.00 18.75 80 GLY A O 1
ATOM 672 N N . PRO A 1 84 ? 42.543 23.465 13.997 1.00 18.35 81 PRO A N 1
ATOM 673 C CA . PRO A 1 84 ? 42.733 22.399 13.068 1.00 17.62 81 PRO A CA 1
ATOM 674 C C . PRO A 1 84 ? 43.382 21.135 13.579 1.00 17.40 81 PRO A C 1
ATOM 675 O O . PRO A 1 84 ? 44.092 21.202 14.593 1.00 19.28 81 PRO A O 1
ATOM 679 N N . GLY A 1 85 ? 43.140 20.058 12.936 1.00 18.30 82 GLY A N 1
ATOM 680 C CA . GLY A 1 85 ? 43.690 18.770 13.286 1.00 20.07 82 GLY A CA 1
ATOM 681 C C . GLY A 1 85 ? 44.705 18.334 12.264 1.00 22.12 82 GLY A C 1
ATOM 682 O O . GLY A 1 85 ? 44.994 19.063 11.279 1.00 20.18 82 GLY A O 1
ATOM 683 N N . LEU A 1 86 ? 45.218 17.143 12.469 1.00 20.34 83 LEU A N 1
ATOM 684 C CA . LEU A 1 86 ? 46.046 16.462 11.482 1.00 22.28 83 LEU A CA 1
ATOM 685 C C . LEU A 1 86 ? 45.915 14.952 11.608 1.00 23.53 83 LEU A C 1
ATOM 686 O O . LEU A 1 86 ? 45.477 14.383 12.666 1.00 23.60 83 LEU A O 1
ATOM 691 N N . GLY A 1 87 ? 46.269 14.262 10.552 1.00 22.71 84 GLY A N 1
ATOM 692 C CA . GLY A 1 87 ? 46.301 12.837 10.523 1.00 22.61 84 GLY A CA 1
ATOM 693 C C . GLY A 1 87 ? 46.964 12.340 9.259 1.00 25.03 84 GLY A C 1
ATOM 694 O O . GLY A 1 87 ? 47.235 13.121 8.344 1.00 25.22 84 GLY A O 1
ATOM 695 N N . LEU A 1 88 ? 47.185 11.039 9.198 1.00 24.33 85 LEU A N 1
ATOM 696 C CA . LEU A 1 88 ? 47.755 10.375 8.048 1.00 24.92 85 LEU A CA 1
ATOM 697 C C . LEU A 1 88 ? 46.686 9.758 7.201 1.00 26.04 85 LEU A C 1
ATOM 698 O O . LEU A 1 88 ? 45.839 8.969 7.645 1.00 24.98 85 LEU A O 1
ATOM 703 N N . ASP A 1 89 ? 46.702 10.057 5.915 1.00 26.31 86 ASP A N 1
ATOM 704 C CA . ASP A 1 89 ? 45.936 9.353 4.976 1.00 25.48 86 ASP A CA 1
ATOM 705 C C . ASP A 1 89 ? 46.715 8.155 4.401 1.00 34.89 86 ASP A C 1
ATOM 706 O O . ASP A 1 89 ? 47.774 8.326 3.791 1.00 33.02 86 ASP A O 1
ATOM 711 N N . GLU A 1 90 ? 46.192 6.959 4.602 1.00 39.28 87 GLU A N 1
ATOM 712 C CA . GLU A 1 90 ? 46.968 5.767 4.237 1.00 43.06 87 GLU A CA 1
ATOM 713 C C . GLU A 1 90 ? 46.918 5.438 2.729 1.00 43.85 87 GLU A C 1
ATOM 714 O O . GLU A 1 90 ? 47.857 4.839 2.222 1.00 45.34 87 GLU A O 1
ATOM 720 N N . LYS A 1 91 ? 45.869 5.874 2.023 1.00 46.92 88 LYS A N 1
ATOM 721 C CA . LYS A 1 91 ? 45.840 5.798 0.561 1.00 48.39 88 LYS A CA 1
ATOM 722 C C . LYS A 1 91 ? 47.110 6.463 -0.003 1.00 48.02 88 LYS A C 1
ATOM 723 O O . LYS A 1 91 ? 47.915 5.808 -0.643 1.00 47.94 88 LYS A O 1
ATOM 729 N N . SER A 1 92 ? 47.286 7.758 0.277 1.00 43.84 89 SER A N 1
ATOM 730 C CA . SER A 1 92 ? 48.348 8.569 -0.316 1.00 38.89 89 SER A CA 1
ATOM 731 C C . SER A 1 92 ? 49.667 8.575 0.439 1.00 36.01 89 SER A C 1
ATOM 732 O O . SER A 1 92 ? 50.698 8.946 -0.150 1.00 37.90 89 SER A O 1
ATOM 735 N N . GLY A 1 93 ? 49.679 8.195 1.730 1.00 28.90 90 GLY A N 1
ATOM 736 C CA . GLY A 1 93 ? 50.851 8.364 2.562 1.00 28.28 90 GLY A CA 1
ATOM 737 C C . GLY A 1 93 ? 51.159 9.764 2.952 1.00 25.19 90 GLY A C 1
ATOM 738 O O . GLY A 1 93 ? 52.186 10.073 3.529 1.00 30.63 90 GLY A O 1
ATOM 739 N N . LEU A 1 94 ? 50.229 10.671 2.634 1.00 28.13 91 LEU A N 1
ATOM 740 C CA . LEU A 1 94 ? 50.401 12.063 2.975 1.00 26.32 91 LEU A CA 1
ATOM 741 C C . LEU A 1 94 ? 49.634 12.514 4.234 1.00 24.04 91 LEU A C 1
ATOM 742 O O . LEU A 1 94 ? 48.515 12.062 4.464 1.00 25.61 91 LEU A O 1
ATOM 747 N N . TYR A 1 95 ? 50.280 13.345 4.991 1.00 24.22 92 TYR A N 1
ATOM 748 C CA . TYR A 1 95 ? 49.670 13.981 6.171 1.00 22.50 92 TYR A CA 1
ATOM 749 C C . TYR A 1 95 ? 48.734 15.085 5.698 1.00 24.88 92 TYR A C 1
ATOM 750 O O . TYR A 1 95 ? 49.086 15.937 4.847 1.00 24.26 92 TYR A O 1
ATOM 759 N N . HIS A 1 96 ? 47.558 15.096 6.304 1.00 20.23 93 HIS A N 1
ATOM 760 C CA . HIS A 1 96 ? 46.498 16.073 6.027 1.00 20.27 93 HIS A CA 1
ATOM 761 C C . HIS A 1 96 ? 46.194 16.895 7.226 1.00 21.83 93 HIS A C 1
ATOM 762 O O . HIS A 1 96 ? 45.984 16.309 8.313 1.00 22.60 93 HIS A O 1
ATOM 769 N N . ALA A 1 97 ? 46.057 18.215 7.075 1.00 19.19 94 ALA A N 1
ATOM 770 C CA . ALA A 1 97 ? 45.513 19.108 8.084 1.00 18.34 94 ALA A CA 1
ATOM 771 C C . ALA A 1 97 ? 44.022 19.331 7.732 1.00 19.77 94 ALA A C 1
ATOM 772 O O . ALA A 1 97 ? 43.610 19.216 6.582 1.00 19.80 94 ALA A O 1
ATOM 774 N N . TYR A 1 98 ? 43.182 19.527 8.755 1.00 18.18 95 TYR A N 1
ATOM 775 C CA . TYR A 1 98 ? 41.752 19.645 8.480 1.00 19.56 95 TYR A CA 1
ATOM 776 C C . TYR A 1 98 ? 41.064 20.521 9.521 1.00 17.45 95 TYR A C 1
ATOM 777 O O . TYR A 1 98 ? 41.517 20.659 10.712 1.00 19.86 95 TYR A O 1
ATOM 786 N N . GLN A 1 99 ? 39.976 21.158 9.103 1.00 18.00 96 GLN A N 1
ATOM 787 C CA . GLN A 1 99 ? 39.055 21.848 10.029 1.00 20.24 96 GLN A CA 1
ATOM 788 C C . GLN A 1 99 ? 37.675 21.591 9.496 1.00 21.99 96 GLN A C 1
ATOM 789 O O . GLN A 1 99 ? 37.468 21.543 8.283 1.00 23.13 96 GLN A O 1
ATOM 795 N N . SER A 1 100 ? 36.707 21.369 10.360 1.00 19.91 97 SER A N 1
ATOM 796 C CA . SER A 1 100 ? 35.321 21.203 9.953 1.00 19.81 97 SER A CA 1
ATOM 797 C C . SER A 1 100 ? 34.522 22.341 10.492 1.00 20.59 97 SER A C 1
ATOM 798 O O . SER A 1 100 ? 34.707 22.797 11.623 1.00 23.82 97 SER A O 1
ATOM 801 N N . I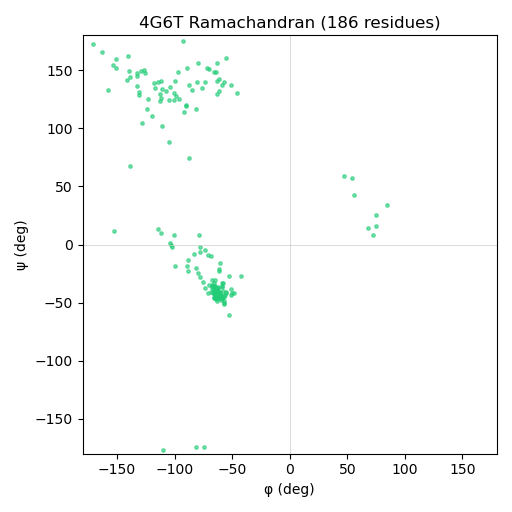LE A 1 101 ? 33.600 22.855 9.685 1.00 20.09 98 ILE A N 1
ATOM 802 C CA . ILE A 1 101 ? 32.690 23.941 10.114 1.00 21.22 98 ILE A CA 1
ATOM 803 C C . ILE A 1 101 ? 31.247 23.419 9.892 1.00 20.75 98 ILE A C 1
ATOM 804 O O . ILE A 1 101 ? 30.832 23.111 8.767 1.00 20.27 98 ILE A O 1
ATOM 809 N N . PRO A 1 102 ? 30.468 23.274 10.976 1.00 21.97 99 PRO A N 1
ATOM 810 C CA . PRO A 1 102 ? 29.074 22.850 10.751 1.00 22.47 99 PRO A CA 1
ATOM 811 C C . PRO A 1 102 ? 28.321 23.915 9.968 1.00 19.98 99 PRO A C 1
ATOM 812 O O . PRO A 1 102 ? 28.595 25.106 10.095 1.00 22.16 99 PRO A O 1
ATOM 816 N N . ARG A 1 103 ? 27.364 23.419 9.173 1.00 20.93 100 ARG A N 1
ATOM 817 C CA . ARG A 1 103 ? 26.567 24.313 8.292 1.00 23.63 100 ARG A CA 1
ATOM 818 C C . ARG A 1 103 ? 25.986 25.476 9.083 1.00 24.07 100 ARG A C 1
ATOM 819 O O . ARG A 1 103 ? 26.032 26.627 8.610 1.00 24.23 100 ARG A O 1
ATOM 827 N N . GLU A 1 104 ? 25.450 25.195 10.279 1.00 25.73 101 GLU A N 1
ATOM 828 C CA . GLU A 1 104 ? 24.918 26.212 11.219 1.00 32.19 101 GLU A CA 1
ATOM 829 C C . GLU A 1 104 ? 25.852 27.360 11.561 1.00 28.77 101 GLU A C 1
ATOM 830 O O . GLU A 1 104 ? 25.432 28.410 11.995 1.00 31.66 101 GLU A O 1
ATOM 836 N N . LYS A 1 105 ? 27.165 27.137 11.495 1.00 26.22 102 LYS A N 1
ATOM 837 C CA . LYS A 1 105 ? 28.138 28.132 11.850 1.00 26.79 102 LYS A CA 1
ATOM 838 C C . LYS A 1 105 ? 28.820 28.812 10.665 1.00 25.15 102 LYS A C 1
ATOM 839 O O . LYS A 1 105 ? 29.643 29.691 10.861 1.00 27.38 102 LYS A O 1
ATOM 845 N N . LEU A 1 106 ? 28.466 28.434 9.449 1.00 22.85 103 LEU A N 1
ATOM 846 C CA . LEU A 1 106 ? 29.136 28.979 8.288 1.00 24.72 103 LEU A CA 1
ATOM 847 C C . LEU A 1 106 ? 28.731 30.406 8.033 1.00 26.32 103 LEU A C 1
ATOM 848 O O . LEU A 1 106 ? 27.547 30.808 8.194 1.00 27.63 103 LEU A O 1
ATOM 853 N N . SER A 1 107 ? 29.709 31.181 7.664 1.00 24.74 104 SER A N 1
ATOM 854 C CA . SER A 1 107 ? 29.566 32.547 7.212 1.00 23.39 104 SER A CA 1
ATOM 855 C C . SER A 1 107 ? 30.814 32.926 6.503 1.00 23.82 104 SER A C 1
ATOM 856 O O . SER A 1 107 ? 31.834 32.241 6.633 1.00 23.40 104 SER A O 1
ATOM 859 N N . VAL A 1 108 ? 30.803 34.022 5.761 1.00 24.05 105 VAL A N 1
ATOM 860 C CA . VAL A 1 108 ? 31.993 34.410 5.041 1.00 22.88 105 VAL A CA 1
ATOM 861 C C . VAL A 1 108 ? 33.137 34.760 6.014 1.00 23.63 105 VAL A C 1
ATOM 862 O O . VAL A 1 108 ? 34.262 34.230 5.839 1.00 23.78 105 VAL A O 1
ATOM 866 N N . PRO A 1 109 ? 32.897 35.553 7.072 1.00 24.99 106 PRO A N 1
ATOM 867 C CA . PRO A 1 109 ? 34.033 35.824 8.011 1.00 23.44 106 PRO A CA 1
ATOM 868 C C . PRO A 1 109 ? 34.545 34.561 8.707 1.00 24.05 106 PRO A C 1
ATOM 869 O O . PRO A 1 109 ? 35.770 34.463 8.903 1.00 24.54 106 PRO A O 1
ATOM 873 N N . THR A 1 110 ? 33.659 33.648 9.077 1.00 23.57 107 THR A N 1
ATOM 874 C CA . THR A 1 110 ? 34.090 32.364 9.721 1.00 22.95 107 THR A CA 1
ATOM 875 C C . THR A 1 110 ? 34.914 31.552 8.775 1.00 22.52 107 THR A C 1
ATOM 876 O O . THR A 1 110 ? 35.966 31.008 9.155 1.00 23.71 107 THR A O 1
ATOM 880 N N . LEU A 1 111 ? 34.492 31.416 7.528 1.00 20.63 108 LEU A N 1
ATOM 881 C CA . LEU A 1 111 ? 35.270 30.700 6.575 1.00 19.40 108 LEU A CA 1
ATOM 882 C C . LEU A 1 111 ? 36.662 31.331 6.412 1.00 20.89 108 LEU A C 1
ATOM 883 O O . LEU A 1 111 ? 37.685 30.625 6.302 1.00 19.98 108 LEU A O 1
ATOM 888 N N . LYS A 1 112 ? 36.710 32.654 6.278 1.00 22.46 109 LYS A N 1
ATOM 889 C CA . LYS A 1 112 ? 38.004 33.383 6.156 1.00 21.63 109 LYS A CA 1
ATOM 890 C C . LYS A 1 112 ? 38.900 33.085 7.353 1.00 22.05 109 LYS A C 1
ATOM 891 O O . LYS A 1 112 ? 40.075 32.697 7.153 1.00 21.21 109 LYS A O 1
ATOM 897 N N . ARG A 1 113 ? 38.353 33.225 8.548 1.00 22.79 110 ARG A N 1
ATOM 898 C CA . ARG A 1 113 ? 39.118 33.021 9.790 1.00 22.87 110 ARG A CA 1
ATOM 899 C C . ARG A 1 113 ? 39.630 31.584 9.882 1.00 21.27 110 ARG A C 1
ATOM 900 O O . ARG A 1 113 ? 40.834 31.322 10.225 1.00 21.56 110 ARG A O 1
ATOM 908 N N . GLU A 1 114 ? 38.803 30.617 9.584 1.00 20.43 111 GLU A N 1
ATOM 909 C CA . GLU A 1 114 ? 39.188 29.257 9.664 1.00 18.75 111 GLU A CA 1
ATOM 910 C C . GLU A 1 114 ? 40.194 28.852 8.584 1.00 20.32 111 GLU A C 1
ATOM 911 O O . GLU A 1 114 ? 41.092 28.047 8.840 1.00 20.30 111 GLU A O 1
ATOM 917 N N . MET A 1 115 ? 40.085 29.420 7.382 1.00 18.75 112 MET A N 1
ATOM 918 C CA . MET A 1 115 ? 41.076 29.133 6.351 1.00 18.77 112 MET A CA 1
ATOM 919 C C . MET A 1 115 ? 42.416 29.699 6.780 1.00 20.24 112 MET A C 1
ATOM 920 O O . MET A 1 115 ? 43.404 29.006 6.624 1.00 20.47 112 MET A O 1
ATOM 925 N N . ALA A 1 116 ? 42.446 30.912 7.272 1.00 20.05 113 ALA A N 1
ATOM 926 C CA . ALA A 1 116 ? 43.746 31.530 7.731 1.00 20.83 113 ALA A CA 1
ATOM 927 C C . ALA A 1 116 ? 44.321 30.671 8.853 1.00 21.67 113 ALA A C 1
ATOM 928 O O . ALA A 1 116 ? 45.523 30.410 8.922 1.00 21.69 113 ALA A O 1
ATOM 930 N N . GLY A 1 117 ? 43.464 30.206 9.740 1.00 22.10 114 GLY A N 1
ATOM 931 C CA . GLY A 1 117 ? 43.942 29.331 10.838 1.00 22.49 114 GLY A CA 1
ATOM 932 C C . GLY A 1 117 ? 44.578 28.072 10.331 1.00 22.50 114 GLY A C 1
ATOM 933 O O . GLY A 1 117 ? 45.624 27.583 10.866 1.00 22.34 114 GLY A O 1
ATOM 934 N N . LEU A 1 118 ? 43.965 27.438 9.364 1.00 19.49 115 LEU A N 1
ATOM 935 C CA . LEU A 1 118 ? 44.466 26.249 8.813 1.00 18.70 115 LEU A CA 1
ATOM 936 C C . LEU A 1 118 ? 45.800 26.505 8.154 1.00 19.01 115 LEU A C 1
ATOM 937 O O . LEU A 1 118 ? 46.684 25.671 8.232 1.00 18.95 115 LEU A O 1
ATOM 942 N N . LEU A 1 119 ? 45.871 27.594 7.380 1.00 19.18 116 LEU A N 1
ATOM 943 C CA . LEU A 1 119 ? 47.103 27.919 6.681 1.00 19.26 116 LEU A CA 1
ATOM 944 C C . LEU A 1 119 ? 48.234 28.136 7.633 1.00 18.85 116 LEU A C 1
ATOM 945 O O . LEU A 1 119 ? 49.365 27.687 7.308 1.00 21.11 116 LEU A O 1
ATOM 950 N N . GLU A 1 120 ? 47.997 28.870 8.699 1.00 19.54 117 GLU A N 1
ATOM 951 C CA . GLU A 1 120 ? 49.091 29.141 9.649 1.00 21.20 117 GLU A CA 1
ATOM 952 C C . GLU A 1 120 ? 49.516 27.843 10.363 1.00 22.16 117 GLU A C 1
ATOM 953 O O . GLU A 1 120 ? 50.728 27.649 10.646 1.00 23.00 117 GLU A O 1
ATOM 959 N N . TRP A 1 121 ? 48.585 26.941 10.640 1.00 19.46 118 TRP A N 1
ATOM 960 C CA . TRP A 1 121 ? 48.890 25.602 11.162 1.00 19.34 118 TRP A CA 1
ATOM 961 C C . TRP A 1 121 ? 49.757 24.826 10.222 1.00 21.31 118 TRP A C 1
ATOM 962 O O . TRP A 1 121 ? 50.801 24.260 10.619 1.00 20.94 118 TRP A O 1
ATOM 973 N N . MET A 1 122 ? 49.417 24.808 8.929 1.00 19.61 119 MET A N 1
ATOM 974 C CA . MET A 1 122 ? 50.219 24.196 7.869 1.00 20.48 119 MET A CA 1
ATOM 975 C C . MET A 1 122 ? 51.612 24.817 7.846 1.00 21.01 119 MET A C 1
ATOM 976 O O . MET A 1 122 ? 52.596 24.097 7.745 1.00 20.05 119 MET A O 1
ATOM 981 N N . ARG A 1 123 ? 51.669 26.118 7.942 1.00 20.49 120 ARG A N 1
ATOM 982 C CA . ARG A 1 123 ? 52.966 26.826 7.871 1.00 20.69 120 ARG A CA 1
ATOM 983 C C . ARG A 1 123 ? 53.839 26.347 9.029 1.00 23.96 120 ARG A C 1
ATOM 984 O O . ARG A 1 123 ? 55.019 26.020 8.819 1.00 24.12 120 ARG A O 1
ATOM 992 N N . GLY A 1 124 ? 53.257 26.288 10.212 1.00 22.27 121 GLY A N 1
ATOM 993 C CA . GLY A 1 124 ? 54.040 25.886 11.417 1.00 23.23 121 GLY A CA 1
ATOM 994 C C . GLY A 1 124 ? 54.583 24.509 11.252 1.00 25.59 121 GLY A C 1
ATOM 995 O O . GLY A 1 124 ? 55.784 24.230 11.567 1.00 26.17 121 GLY A O 1
ATOM 996 N N . TRP A 1 125 ? 53.793 23.553 10.775 1.00 23.84 122 TRP A N 1
ATOM 997 C CA . TRP A 1 125 ? 54.269 22.180 10.630 1.00 23.58 122 TRP A CA 1
ATOM 998 C C . TRP A 1 125 ? 55.337 22.018 9.582 1.00 25.94 122 TRP A C 1
ATOM 999 O O . TRP A 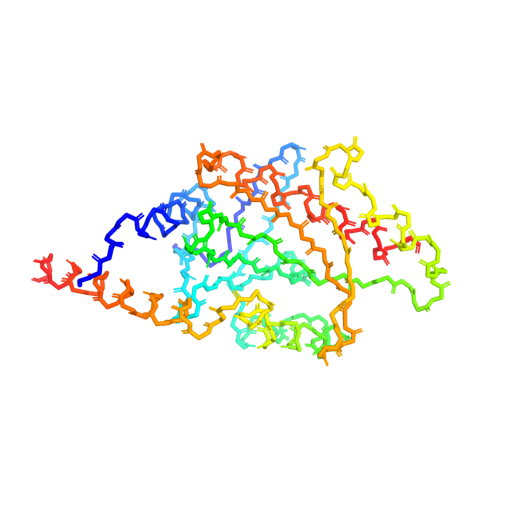1 125 ? 56.164 21.133 9.630 1.00 28.49 122 TRP A O 1
ATOM 1010 N N . ARG A 1 126 ? 55.283 22.848 8.555 1.00 24.53 123 ARG A N 1
ATOM 1011 C CA . ARG A 1 126 ? 56.144 22.613 7.415 1.00 27.40 123 ARG A CA 1
ATOM 1012 C C . ARG A 1 126 ? 57.510 23.028 7.819 1.00 32.18 123 ARG A C 1
ATOM 1013 O O . ARG A 1 126 ? 58.494 22.522 7.262 1.00 31.98 123 ARG A O 1
ATOM 1021 N N . GLU A 1 127 ? 57.587 24.015 8.665 1.00 32.40 124 GLU A N 1
ATOM 1022 C CA . GLU A 1 127 ? 58.894 24.503 9.066 1.00 38.50 124 GLU A CA 1
ATOM 1023 C C . GLU A 1 127 ? 59.350 24.072 10.451 1.00 41.36 124 GLU A C 1
ATOM 1024 O O . GLU A 1 127 ? 60.428 24.455 10.878 1.00 43.02 124 GLU A O 1
ATOM 1030 N N . ALA A 1 128 ? 58.554 23.273 11.158 1.00 45.36 125 ALA A N 1
ATOM 1031 C CA . ALA A 1 128 ? 58.934 22.815 12.499 1.00 47.13 125 ALA A CA 1
ATOM 1032 C C . ALA A 1 128 ? 60.231 22.001 12.420 1.00 47.26 125 ALA A C 1
ATOM 1033 O O . ALA A 1 128 ? 60.528 21.441 11.364 1.00 48.17 125 ALA A O 1
ATOM 1035 N N . LEU B 2 4 ? 38.407 41.308 -13.789 1.00 63.77 24 LEU B N 1
ATOM 1036 C CA . LEU B 2 4 ? 37.644 40.079 -13.376 1.00 61.66 24 LEU B CA 1
ATOM 1037 C C . LEU B 2 4 ? 38.625 38.969 -12.892 1.00 50.47 24 LEU B C 1
ATOM 1038 O O . LEU B 2 4 ? 38.623 37.860 -13.398 1.00 48.75 24 LEU B O 1
ATOM 1043 N N . LYS B 2 5 ? 39.435 39.295 -11.887 1.00 49.25 25 LYS B N 1
ATOM 1044 C CA . LYS B 2 5 ? 40.745 38.629 -11.656 1.00 46.13 25 LYS B CA 1
ATOM 1045 C C . LYS B 2 5 ? 40.668 37.173 -11.172 1.00 46.51 25 LYS B C 1
ATOM 1046 O O . LYS B 2 5 ? 39.719 36.770 -10.498 1.00 41.60 25 LYS B O 1
ATOM 1052 N N . ALA B 2 6 ? 41.686 36.394 -11.521 1.00 42.63 26 ALA B N 1
ATOM 1053 C CA . ALA B 2 6 ? 41.775 34.981 -11.125 1.00 42.93 26 ALA B CA 1
ATOM 1054 C C . ALA B 2 6 ? 42.307 34.883 -9.699 1.00 40.15 26 ALA B C 1
ATOM 1055 O O . ALA B 2 6 ? 42.144 33.867 -9.023 1.00 39.85 26 ALA B O 1
ATOM 1057 N N . ASN B 2 7 ? 42.958 35.938 -9.230 1.00 35.98 27 ASN B N 1
ATOM 1058 C CA . ASN B 2 7 ? 43.671 35.875 -7.967 1.00 36.86 27 ASN B CA 1
ATOM 1059 C C . ASN B 2 7 ? 42.998 36.711 -6.903 1.00 36.26 27 ASN B C 1
ATOM 1060 O O . ASN B 2 7 ? 43.103 37.933 -6.853 1.00 40.35 27 ASN B O 1
ATOM 1065 N N . GLY B 2 8 ? 42.285 36.023 -6.030 1.00 30.33 28 GLY B N 1
ATOM 1066 C CA . GLY B 2 8 ? 41.602 36.670 -4.945 1.00 30.52 28 GLY B CA 1
ATOM 1067 C C . GLY B 2 8 ? 42.524 36.999 -3.814 1.00 30.31 28 GLY B C 1
ATOM 1068 O O . GLY B 2 8 ? 43.545 36.334 -3.606 1.00 30.01 28 GLY B O 1
ATOM 1069 N N . GLN B 2 9 ? 42.122 37.972 -3.043 1.00 30.03 29 GLN B N 1
ATOM 1070 C CA . GLN B 2 9 ? 42.882 38.397 -1.913 1.00 32.65 29 GLN B CA 1
ATOM 1071 C C . GLN B 2 9 ? 42.017 38.192 -0.673 1.00 34.95 29 GLN B C 1
ATOM 1072 O O . GLN B 2 9 ? 40.941 38.806 -0.489 1.00 35.24 29 GLN B O 1
ATOM 1078 N N . LEU B 2 10 ? 42.438 37.218 0.124 1.00 28.98 30 LEU B N 1
ATOM 1079 C CA . LEU B 2 10 ? 41.807 36.893 1.372 1.00 28.72 30 LEU B CA 1
ATOM 1080 C C . LEU B 2 10 ? 42.523 37.695 2.408 1.00 31.78 30 LEU B C 1
ATOM 1081 O O . LEU B 2 10 ? 43.725 37.470 2.614 1.00 29.89 30 LEU B O 1
ATOM 1086 N N . GLU B 2 11 ? 41.841 38.645 3.030 1.00 31.48 31 GLU B N 1
ATOM 1087 C CA . GLU B 2 11 ? 42.419 39.438 4.107 1.00 32.63 31 GLU B CA 1
ATOM 1088 C C . GLU B 2 11 ? 41.733 39.127 5.413 1.00 36.39 31 GLU B C 1
ATOM 1089 O O . GLU B 2 11 ? 40.510 39.250 5.538 1.00 34.74 31 GLU B O 1
ATOM 1095 N N . VAL B 2 12 ? 42.499 38.717 6.389 1.00 32.78 32 VAL B N 1
ATOM 1096 C CA . VAL B 2 12 ? 41.953 38.375 7.682 1.00 34.57 32 VAL B CA 1
ATOM 1097 C C . VAL B 2 12 ? 43.083 38.472 8.711 1.00 36.82 32 VAL B C 1
ATOM 1098 O O . VAL B 2 12 ? 44.230 38.071 8.449 1.00 36.49 32 VAL B O 1
ATOM 1102 N N . ASP B 2 13 ? 42.812 39.127 9.845 1.00 39.04 33 ASP B N 1
ATOM 1103 C CA . ASP B 2 13 ? 43.749 39.194 10.965 1.00 44.82 33 ASP B CA 1
ATOM 1104 C C . ASP B 2 13 ? 45.151 39.765 10.599 1.00 41.70 33 ASP B C 1
ATOM 1105 O O . ASP B 2 13 ? 46.189 39.238 11.016 1.00 43.78 33 ASP B O 1
ATOM 1110 N N . GLY B 2 14 ? 45.170 40.818 9.799 1.00 39.72 34 GLY B N 1
ATOM 1111 C CA . GLY B 2 14 ? 46.404 41.483 9.424 1.00 37.95 34 GLY B CA 1
ATOM 1112 C C . GLY B 2 14 ? 47.255 40.731 8.403 1.00 38.03 34 GLY B C 1
ATOM 1113 O O . GLY B 2 14 ? 48.399 41.073 8.216 1.00 39.14 34 GLY B O 1
ATOM 1114 N N . LYS B 2 15 ? 46.672 39.745 7.724 1.00 33.90 35 LYS B N 1
ATOM 1115 C CA . LYS B 2 15 ? 47.358 38.962 6.699 1.00 32.92 35 LYS B CA 1
ATOM 1116 C C . LYS B 2 15 ? 46.564 38.995 5.405 1.00 31.66 35 LYS B C 1
ATOM 1117 O O . LYS B 2 15 ? 45.323 39.000 5.412 1.00 31.45 35 LYS B O 1
ATOM 1123 N N . ARG B 2 16 ? 47.279 38.951 4.283 1.00 27.61 36 ARG B N 1
ATOM 1124 C CA . ARG B 2 16 ? 46.709 38.851 2.980 1.00 25.74 36 ARG B CA 1
ATOM 1125 C C . ARG B 2 16 ? 47.242 37.638 2.254 1.00 26.04 36 ARG B C 1
ATOM 1126 O O . ARG B 2 1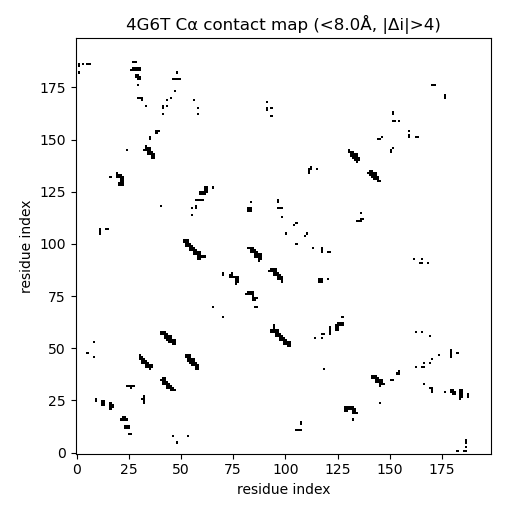6 ? 48.477 37.460 2.124 1.00 25.73 36 ARG B O 1
ATOM 1134 N N . TYR B 2 17 ? 46.330 36.792 1.795 1.00 24.32 37 TYR B N 1
ATOM 1135 C CA . TYR B 2 17 ? 46.628 35.566 1.079 1.00 23.11 37 TYR B CA 1
ATOM 1136 C C . TYR B 2 17 ? 46.074 35.608 -0.308 1.00 27.00 37 TYR B C 1
ATOM 1137 O O . TYR B 2 17 ? 44.926 36.022 -0.499 1.00 26.01 37 TYR B O 1
ATOM 1146 N N . GLU B 2 18 ? 46.839 35.124 -1.280 1.00 24.29 38 GLU B N 1
ATOM 1147 C CA . GLU B 2 18 ? 46.390 35.096 -2.629 1.00 27.09 38 GLU B CA 1
ATOM 1148 C C . GLU B 2 18 ? 45.827 33.754 -2.923 1.00 23.89 38 GLU B C 1
ATOM 1149 O O . GLU B 2 18 ? 46.485 32.753 -2.712 1.00 24.59 38 GLU B O 1
ATOM 1155 N N . ILE B 2 19 ? 44.590 33.688 -3.398 1.00 26.46 39 ILE B N 1
ATOM 1156 C CA . ILE B 2 19 ? 43.917 32.451 -3.672 1.00 26.47 39 ILE B CA 1
AT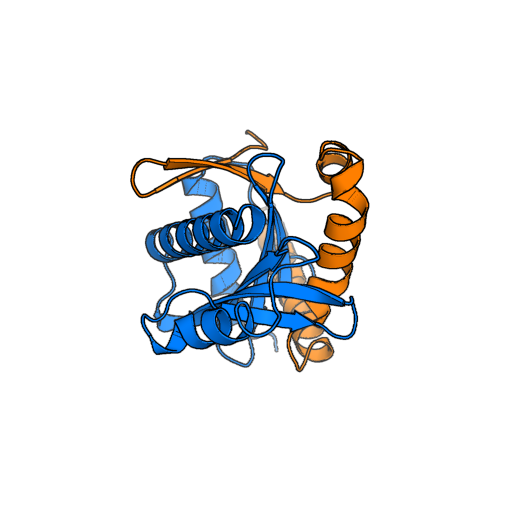OM 1157 C C . ILE B 2 19 ? 43.733 32.263 -5.154 1.00 27.17 39 ILE B C 1
ATOM 1158 O O . ILE B 2 19 ? 43.237 33.196 -5.834 1.00 28.41 39 ILE B O 1
ATOM 1163 N N . ARG B 2 20 ? 44.028 31.096 -5.669 1.00 25.35 40 ARG B N 1
ATOM 1164 C CA . ARG B 2 20 ? 43.713 30.724 -7.052 1.00 25.84 40 ARG B CA 1
ATOM 1165 C C . ARG B 2 20 ? 43.080 29.377 -7.094 1.00 26.83 40 ARG B C 1
ATOM 1166 O O . ARG B 2 20 ? 43.466 28.498 -6.356 1.00 23.60 40 ARG B O 1
ATOM 1174 N N . ALA B 2 21 ? 42.147 29.150 -7.994 1.00 23.71 41 ALA B N 1
ATOM 1175 C CA . ALA B 2 21 ? 41.694 27.837 -8.279 1.00 23.68 41 ALA B CA 1
ATOM 1176 C C . ALA B 2 21 ? 42.791 26.906 -8.752 1.00 25.38 41 ALA B C 1
ATOM 1177 O O . ALA B 2 21 ? 43.640 27.326 -9.580 1.00 25.00 41 ALA B O 1
ATOM 1179 N N . ALA B 2 22 ? 42.828 25.653 -8.277 1.00 22.39 42 ALA B N 1
ATOM 1180 C CA . ALA B 2 22 ? 43.807 24.686 -8.636 1.00 22.51 42 ALA B CA 1
ATOM 1181 C C . ALA B 2 22 ? 43.554 23.845 -9.855 1.00 27.14 42 ALA B C 1
ATOM 1182 O O . ALA B 2 22 ? 43.519 22.618 -9.803 1.00 34.84 42 ALA B O 1
ATOM 1184 N N . ASP B 2 23 ? 43.718 24.451 -10.995 1.00 27.11 43 ASP B N 1
ATOM 1185 C CA . ASP B 2 23 ? 43.751 23.635 -12.219 1.00 28.17 43 ASP B CA 1
ATOM 1186 C C . ASP B 2 23 ? 45.147 23.192 -12.667 1.00 27.15 43 ASP B C 1
ATOM 1187 O O . ASP B 2 23 ? 46.194 23.542 -12.088 1.00 28.43 43 ASP B O 1
ATOM 1192 N N . ASP B 2 24 ? 45.227 22.367 -13.707 1.00 29.72 44 ASP B N 1
ATOM 1193 C CA . ASP B 2 24 ? 46.539 21.825 -14.101 1.00 30.89 44 ASP B CA 1
ATOM 1194 C C . ASP B 2 24 ? 47.529 22.948 -14.438 1.00 31.35 44 ASP B C 1
ATOM 1195 O O . ASP B 2 24 ? 48.723 22.900 -14.121 1.00 32.19 44 ASP B O 1
ATOM 1200 N N . GLY B 2 25 ? 47.048 24.018 -15.035 1.00 28.51 45 GLY B N 1
ATOM 1201 C CA . GLY B 2 25 ? 47.839 25.187 -15.258 1.00 28.83 45 GLY B CA 1
ATOM 1202 C C . GLY B 2 25 ? 48.439 25.825 -14.026 1.00 29.25 45 GLY B C 1
ATOM 1203 O O . GLY B 2 25 ? 49.624 26.119 -13.992 1.00 29.13 45 GLY B O 1
ATOM 1204 N N . THR B 2 26 ? 47.642 25.963 -12.961 1.00 23.44 46 THR B N 1
ATOM 1205 C CA . THR B 2 26 ? 48.046 26.673 -11.783 1.00 24.43 46 THR B CA 1
ATOM 1206 C C . THR B 2 26 ? 48.969 25.760 -10.965 1.00 22.10 46 THR B C 1
ATOM 1207 O O . THR B 2 26 ? 49.875 26.281 -10.287 1.00 24.62 46 THR B O 1
ATOM 1211 N N . ILE B 2 27 ? 48.830 24.464 -11.063 1.00 24.34 47 ILE B N 1
ATOM 1212 C CA . ILE B 2 27 ? 49.734 23.496 -10.384 1.00 25.66 47 ILE B CA 1
ATOM 1213 C C . ILE B 2 27 ? 51.138 23.619 -10.954 1.00 31.59 47 ILE B C 1
ATOM 1214 O O . ILE B 2 27 ? 52.112 23.629 -10.181 1.00 28.73 47 ILE B O 1
ATOM 1219 N N . SER B 2 28 ? 51.220 23.810 -12.287 1.00 32.65 48 SER B N 1
ATOM 1220 C CA . SER B 2 28 ? 52.519 23.950 -12.989 1.00 34.03 48 SER B CA 1
ATOM 1221 C C . SER B 2 28 ? 53.348 25.130 -12.508 1.00 36.59 48 SER B C 1
ATOM 1222 O O . SER B 2 28 ? 54.546 25.190 -12.789 1.00 41.59 48 SER B O 1
ATOM 1225 N N . VAL B 2 29 ? 52.744 26.052 -11.795 1.00 32.25 49 VAL B N 1
ATOM 1226 C CA . VAL B 2 29 ? 53.429 27.228 -11.343 1.00 34.99 49 VAL B CA 1
ATOM 1227 C C . VAL B 2 29 ? 54.086 26.962 -9.989 1.00 36.47 49 VAL B C 1
ATOM 1228 O O . VAL B 2 29 ? 55.024 27.667 -9.614 1.00 34.23 49 VAL B O 1
ATOM 1232 N N . LEU B 2 30 ? 53.604 25.972 -9.229 1.00 30.56 50 LEU B N 1
ATOM 1233 C CA . LEU B 2 30 ? 54.262 25.619 -7.980 1.00 29.36 50 LEU B CA 1
ATOM 1234 C C . LEU B 2 30 ? 55.739 25.321 -8.312 1.00 24.05 50 LEU B C 1
ATOM 1235 O O . LEU B 2 30 ? 56.042 24.857 -9.420 1.00 28.19 50 LEU B O 1
ATOM 1240 N N . ARG B 2 31 ? 56.617 25.362 -7.301 1.00 25.87 51 ARG B N 1
ATOM 1241 C CA . ARG B 2 31 ? 57.985 24.831 -7.514 1.00 26.23 51 ARG B CA 1
ATOM 1242 C C . ARG B 2 31 ? 57.936 23.406 -7.941 1.00 26.72 51 ARG B C 1
ATOM 1243 O O . ARG B 2 31 ? 57.116 22.635 -7.453 1.00 24.18 51 ARG B O 1
ATOM 1251 N N . PRO B 2 32 ? 58.799 22.979 -8.899 1.00 26.05 52 PRO B N 1
ATOM 1252 C CA . PRO B 2 32 ? 58.625 21.643 -9.405 1.00 24.28 52 PRO B CA 1
ATOM 1253 C C . PRO B 2 32 ? 58.698 20.560 -8.341 1.00 24.23 52 PRO B C 1
ATOM 1254 O O . PRO B 2 32 ? 57.985 19.568 -8.419 1.00 26.94 52 PRO B O 1
ATOM 1258 N N . GLU B 2 33 ? 59.512 20.780 -7.317 1.00 23.85 53 GLU B N 1
ATOM 1259 C CA . GLU B 2 33 ? 59.701 19.824 -6.241 1.00 24.08 53 GLU B CA 1
ATOM 1260 C C . GLU B 2 33 ? 58.488 19.705 -5.323 1.00 24.53 53 GLU B C 1
ATOM 1261 O O . GLU B 2 33 ? 58.482 18.803 -4.498 1.00 27.08 53 GLU B O 1
ATOM 1267 N N . GLN B 2 34 ? 57.506 20.595 -5.502 1.00 23.95 54 GLN B N 1
ATOM 1268 C CA . GLN B 2 34 ? 56.242 20.600 -4.713 1.00 25.22 54 GLN B CA 1
ATOM 1269 C C . GLN B 2 34 ? 55.094 19.956 -5.488 1.00 27.35 54 GLN B C 1
ATOM 1270 O O . GLN B 2 34 ? 54.054 19.603 -4.911 1.00 27.54 54 GLN B O 1
ATOM 1276 N N . GLN B 2 35 ? 55.221 19.830 -6.807 1.00 24.59 55 GLN B N 1
ATOM 1277 C CA . GLN B 2 35 ? 54.045 19.548 -7.627 1.00 25.17 55 GLN B CA 1
ATOM 1278 C C . GLN B 2 35 ? 53.511 18.143 -7.451 1.00 27.16 55 GLN B C 1
ATOM 1279 O O . GLN B 2 35 ? 52.321 17.955 -7.520 1.00 26.28 55 GLN B O 1
ATOM 1285 N N . SER B 2 36 ? 54.367 17.156 -7.372 1.00 25.45 56 SER B N 1
ATOM 1286 C CA . SER B 2 36 ? 53.896 15.763 -7.315 1.00 27.03 56 SER B CA 1
ATOM 1287 C C . SER B 2 36 ? 52.971 15.508 -6.095 1.00 27.22 56 SER B C 1
ATOM 1288 O O . SER B 2 36 ? 51.930 14.867 -6.243 1.00 26.53 56 SER B O 1
ATOM 1291 N N . LYS B 2 37 ? 53.381 15.987 -4.926 1.00 28.06 57 LYS B N 1
ATOM 1292 C CA . LYS B 2 37 ? 52.560 15.763 -3.720 1.00 26.14 57 LYS B CA 1
ATOM 1293 C C . LYS B 2 37 ? 51.291 16.564 -3.860 1.00 26.60 57 LYS B C 1
ATOM 1294 O O . LYS B 2 37 ? 50.239 16.094 -3.442 1.00 24.36 57 LYS B O 1
ATOM 1300 N N . ALA B 2 38 ? 51.360 17.787 -4.370 1.00 23.69 58 ALA B N 1
ATOM 1301 C CA . ALA B 2 38 ? 50.167 18.594 -4.516 1.00 24.17 58 ALA B CA 1
ATOM 1302 C C . ALA B 2 38 ? 49.194 17.872 -5.423 1.00 25.01 58 ALA B C 1
ATOM 1303 O O . ALA B 2 38 ? 47.979 17.776 -5.112 1.00 23.60 58 ALA B O 1
ATOM 1305 N N . LYS B 2 39 ? 49.679 17.336 -6.541 1.00 26.24 59 LYS B N 1
ATOM 1306 C CA . LYS B 2 39 ? 48.824 16.609 -7.447 1.00 26.22 59 LYS B CA 1
ATOM 1307 C C . LYS B 2 39 ? 48.179 15.398 -6.770 1.00 25.36 59 LYS B C 1
ATOM 1308 O O . LYS B 2 39 ? 46.967 15.173 -6.940 1.00 26.61 59 LYS B O 1
ATOM 1314 N N . SER B 2 40 ? 48.969 14.654 -5.995 1.00 25.57 60 SER B N 1
ATOM 1315 C CA . SER B 2 40 ? 48.461 13.466 -5.308 1.00 23.93 60 SER B CA 1
ATOM 1316 C C . SER B 2 40 ? 47.380 13.881 -4.282 1.00 26.09 60 SER B C 1
ATOM 1317 O O . SER B 2 40 ? 46.320 13.218 -4.169 1.00 25.34 60 SER B O 1
ATOM 1320 N N . PHE B 2 41 ? 47.660 14.947 -3.547 1.00 23.85 61 PHE B N 1
ATOM 1321 C CA . PHE B 2 41 ? 46.687 15.481 -2.578 1.00 21.77 61 PHE B CA 1
ATOM 1322 C C . PHE B 2 41 ? 45.383 15.815 -3.281 1.00 25.15 61 PHE B C 1
ATOM 1323 O O . PHE B 2 41 ? 44.304 15.387 -2.859 1.00 24.95 61 PHE B O 1
ATOM 1331 N N . PHE B 2 42 ? 45.448 16.571 -4.363 1.00 23.64 62 PHE B N 1
ATOM 1332 C CA . PHE B 2 42 ? 44.203 17.007 -5.039 1.00 24.37 62 PHE B CA 1
ATOM 1333 C C . PHE B 2 42 ? 43.440 15.835 -5.628 1.00 27.73 62 PHE B C 1
ATOM 1334 O O . PHE B 2 42 ? 42.199 15.797 -5.637 1.00 32.07 62 PHE B O 1
ATOM 1342 N N . LYS B 2 43 ? 44.162 14.856 -6.141 1.00 26.71 63 LYS B N 1
ATOM 1343 C CA . LYS B 2 43 ? 43.544 13.689 -6.750 1.00 31.32 63 LYS B CA 1
ATOM 1344 C C . LYS B 2 43 ? 42.740 12.890 -5.754 1.00 32.60 63 LYS B C 1
ATOM 1345 O O . LYS B 2 43 ? 41.706 12.361 -6.096 1.00 32.00 63 LYS B O 1
ATOM 1351 N N . GLY B 2 44 ? 43.265 12.766 -4.540 1.00 29.67 64 GLY B N 1
ATOM 1352 C CA . GLY B 2 44 ? 42.630 11.953 -3.507 1.00 29.52 64 GLY B CA 1
ATOM 1353 C C . GLY B 2 44 ? 41.620 12.739 -2.702 1.00 29.64 64 GLY B C 1
ATOM 1354 O O . GLY B 2 44 ? 40.816 12.101 -2.008 1.00 30.30 64 GLY B O 1
ATOM 1355 N N . ALA B 2 45 ? 41.609 14.069 -2.800 1.00 28.84 65 ALA B N 1
ATOM 1356 C CA . ALA B 2 45 ? 40.915 14.875 -1.751 1.00 28.54 65 ALA B CA 1
ATOM 1357 C C . ALA B 2 45 ? 39.416 14.606 -1.730 1.00 33.29 65 ALA B C 1
ATOM 1358 O O . ALA B 2 45 ? 38.797 14.553 -0.656 1.00 36.05 65 ALA B O 1
ATOM 1360 N N . SER B 2 46 ? 38.826 14.420 -2.888 1.00 32.69 66 SER B N 1
ATOM 1361 C CA . SER B 2 46 ? 37.381 14.258 -2.919 1.00 36.71 66 SER B CA 1
ATOM 1362 C C . SER B 2 46 ? 36.911 12.862 -2.505 1.00 40.53 66 SER B C 1
ATOM 1363 O O . SER B 2 46 ? 35.684 12.642 -2.332 1.00 42.13 66 SER B O 1
ATOM 1366 N N . GLN B 2 47 ? 37.851 11.938 -2.302 1.00 35.15 67 GLN B N 1
ATOM 1367 C CA . GLN B 2 47 ? 37.514 10.571 -1.892 1.00 40.24 67 GLN B CA 1
ATOM 1368 C C . GLN B 2 47 ? 37.763 10.393 -0.428 1.00 34.62 67 GLN B C 1
ATOM 1369 O O . GLN B 2 47 ? 37.518 9.307 0.095 1.00 37.33 67 GLN B O 1
ATOM 1375 N N . LEU B 2 48 ? 38.269 11.431 0.250 1.00 33.34 68 LEU B N 1
ATOM 1376 C CA . LEU B 2 48 ? 38.746 11.263 1.637 1.00 33.04 68 LEU B CA 1
ATOM 1377 C C . LEU B 2 48 ? 37.587 10.909 2.574 1.00 34.60 68 LEU B C 1
ATOM 1378 O O . LEU B 2 48 ? 37.654 9.956 3.346 1.00 39.20 68 LEU B O 1
ATOM 1383 N N . ILE B 2 49 ? 36.507 11.629 2.439 1.00 30.04 69 ILE B N 1
ATOM 1384 C CA . ILE B 2 49 ? 35.424 11.586 3.390 1.00 29.52 69 ILE B CA 1
ATOM 1385 C C . ILE B 2 49 ? 34.579 10.376 3.090 1.00 31.31 69 ILE B C 1
ATOM 1386 O O . ILE B 2 49 ? 34.368 10.022 1.942 1.00 32.33 69 ILE B O 1
ATOM 1391 N N . GLY B 2 50 ? 34.128 9.686 4.129 1.00 29.92 70 GLY B N 1
ATOM 1392 C CA . GLY B 2 50 ? 33.306 8.495 3.973 1.00 30.82 70 GLY B CA 1
ATOM 1393 C C . GLY B 2 50 ? 32.004 8.833 3.270 1.00 34.27 70 GLY B C 1
ATOM 1394 O O . GLY B 2 50 ? 31.449 9.914 3.471 1.00 37.04 70 GLY B O 1
ATOM 1395 N N . GLY B 2 51 ? 31.537 7.925 2.404 1.00 31.26 71 GLY B N 1
ATOM 1396 C CA . GLY B 2 51 ? 30.319 8.164 1.627 1.00 30.82 71 GLY B CA 1
ATOM 1397 C C . GLY B 2 51 ? 30.594 8.965 0.362 1.00 30.77 71 GLY B C 1
ATOM 1398 O O . GLY B 2 51 ? 29.729 9.704 -0.098 1.00 30.38 71 GLY B O 1
ATOM 1399 N N . SER B 2 52 ? 31.757 8.763 -0.253 1.00 30.81 72 SER B N 1
ATOM 1400 C CA . SER B 2 52 ? 32.180 9.610 -1.384 1.00 33.56 72 SER B CA 1
ATOM 1401 C C . SER B 2 52 ? 31.270 9.417 -2.611 1.00 33.96 72 SER B C 1
ATOM 1402 O O . SER B 2 52 ? 30.991 10.361 -3.331 1.00 30.48 72 SER B O 1
ATOM 1405 N N . SER B 2 53 ? 30.805 8.204 -2.835 1.00 35.15 73 SER B N 1
ATOM 1406 C CA . SER B 2 53 ? 29.923 7.942 -3.987 1.00 38.22 73 SER B CA 1
ATOM 1407 C C . SER B 2 53 ? 28.685 8.789 -3.982 1.00 34.60 73 SER B C 1
ATOM 1408 O O . SER B 2 53 ? 28.327 9.436 -4.966 1.00 34.72 73 SER B O 1
ATOM 1411 N N . GLN B 2 54 ? 28.057 8.794 -2.829 1.00 35.14 74 GLN B N 1
ATOM 1412 C CA . GLN B 2 54 ? 26.778 9.398 -2.644 1.00 34.35 74 GLN B CA 1
ATOM 1413 C C . GLN B 2 54 ? 26.967 10.920 -2.647 1.00 35.30 74 GLN B C 1
ATOM 1414 O O . GLN B 2 54 ? 26.132 11.701 -3.149 1.00 33.90 74 GLN B O 1
ATOM 1420 N N . ARG B 2 55 ? 28.072 11.371 -2.061 1.00 29.31 75 ARG B N 1
ATOM 1421 C CA . ARG B 2 55 ? 28.340 12.809 -2.048 1.00 29.79 75 ARG B CA 1
ATOM 1422 C C . ARG B 2 55 ? 28.514 13.334 -3.492 1.00 27.45 75 ARG B C 1
ATOM 1423 O O . ARG B 2 55 ? 28.050 14.389 -3.832 1.00 29.06 75 ARG B O 1
ATOM 1431 N N . ALA B 2 56 ? 29.190 12.563 -4.328 1.00 28.75 76 ALA B N 1
ATOM 1432 C CA . ALA B 2 56 ? 29.391 12.939 -5.711 1.00 29.34 76 ALA B CA 1
ATOM 1433 C C . ALA B 2 56 ? 28.075 12.925 -6.472 1.00 29.37 76 ALA B C 1
ATOM 1434 O O . ALA B 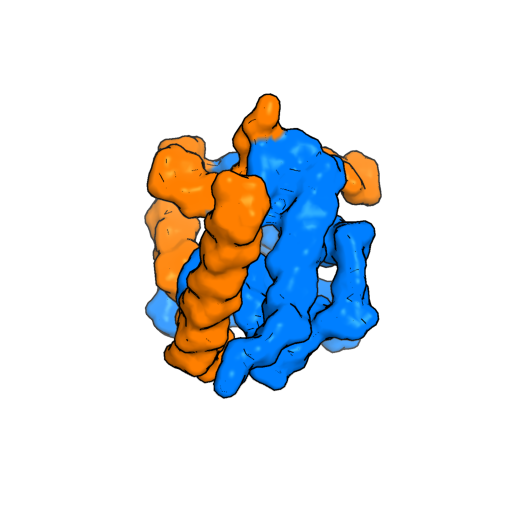2 56 ? 27.857 13.803 -7.313 1.00 32.88 76 ALA B O 1
ATOM 1436 N N . GLN B 2 57 ? 27.192 11.976 -6.174 1.00 29.60 77 GLN B N 1
ATOM 1437 C CA . GLN B 2 57 ? 25.866 11.967 -6.821 1.00 30.46 77 GLN B CA 1
ATOM 1438 C C . GLN B 2 57 ? 25.093 13.235 -6.506 1.00 30.34 77 GLN B C 1
ATOM 1439 O O . GLN B 2 57 ? 24.512 13.864 -7.418 1.00 31.30 77 GLN B O 1
ATOM 1445 N N . ILE B 2 58 ? 25.146 13.654 -5.239 1.00 27.31 78 ILE B N 1
ATOM 1446 C CA . ILE B 2 58 ? 24.484 14.873 -4.824 1.00 27.29 78 ILE B CA 1
ATOM 1447 C C . ILE B 2 58 ? 25.110 16.082 -5.514 1.00 27.76 78 ILE B C 1
ATOM 1448 O O . ILE B 2 58 ? 24.414 16.906 -6.082 1.00 25.95 78 ILE B O 1
ATOM 1453 N N . ALA B 2 59 ? 26.444 16.175 -5.527 1.00 24.42 79 ALA B N 1
ATOM 1454 C CA . ALA B 2 59 ? 27.136 17.329 -6.090 1.00 24.04 79 ALA B CA 1
ATOM 1455 C C . ALA B 2 59 ? 26.820 17.510 -7.578 1.00 26.77 79 ALA B C 1
ATOM 1456 O O . ALA B 2 59 ? 26.638 18.621 -8.045 1.00 26.55 79 ALA B O 1
ATOM 1458 N N . GLN B 2 60 ? 26.802 16.409 -8.295 1.00 28.92 80 GLN B N 1
ATOM 1459 C CA . GLN B 2 60 ? 26.558 16.453 -9.730 1.00 29.86 80 GLN B CA 1
ATOM 1460 C C . GLN B 2 60 ? 25.138 16.935 -9.973 1.00 29.36 80 GLN B C 1
ATOM 1461 O O . GLN B 2 60 ? 24.919 17.769 -10.856 1.00 28.12 80 GLN B O 1
ATOM 1467 N N . ALA B 2 61 ? 24.188 16.444 -9.182 1.00 29.02 81 ALA B N 1
ATOM 1468 C CA . ALA B 2 61 ? 22.802 16.912 -9.326 1.00 28.82 81 ALA B CA 1
ATOM 1469 C C . ALA B 2 61 ? 22.602 18.376 -9.013 1.00 28.11 81 ALA B C 1
ATOM 1470 O O . ALA B 2 61 ? 21.836 19.038 -9.668 1.00 29.61 81 ALA B O 1
ATOM 1472 N N . LEU B 2 62 ? 23.282 18.898 -7.988 1.00 27.62 82 LEU B N 1
ATOM 1473 C CA . LEU B 2 62 ? 23.187 20.287 -7.639 1.00 25.98 82 LEU B CA 1
ATOM 1474 C C . LEU B 2 62 ? 23.753 21.150 -8.771 1.00 24.14 82 LEU B C 1
ATOM 1475 O O . LEU B 2 62 ? 23.217 22.166 -9.110 1.00 25.78 82 LEU B O 1
ATOM 1480 N N . ASN B 2 63 ? 24.871 20.727 -9.337 1.00 25.45 83 ASN B N 1
ATOM 1481 C CA . ASN B 2 63 ? 25.498 21.505 -10.373 1.00 27.80 83 ASN B CA 1
ATOM 1482 C C . ASN B 2 63 ? 24.650 21.583 -11.629 1.00 26.34 83 ASN B C 1
ATOM 1483 O O . ASN B 2 63 ? 24.635 22.636 -12.290 1.00 29.43 83 ASN B O 1
ATOM 1488 N N . GLU B 2 64 ? 23.920 20.510 -11.894 1.00 29.10 84 GLU B N 1
ATOM 1489 C CA . GLU B 2 64 ? 22.945 20.484 -13.011 1.00 31.69 84 GLU B CA 1
ATOM 1490 C C . GLU B 2 64 ? 21.820 21.491 -12.759 1.00 32.06 84 GLU B C 1
ATOM 1491 O O . GLU B 2 64 ? 21.395 22.222 -13.676 1.00 30.15 84 GLU B O 1
ATOM 1497 N N . LYS B 2 65 ? 21.338 21.556 -11.515 1.00 28.41 85 LYS B N 1
ATOM 1498 C CA . LYS B 2 65 ? 20.316 22.532 -11.179 1.00 28.65 85 LYS B CA 1
ATOM 1499 C C . LYS B 2 65 ? 20.770 23.953 -11.340 1.00 29.31 85 LYS B C 1
ATOM 1500 O O . LYS B 2 65 ? 19.984 24.820 -11.733 1.00 29.63 85 LYS B O 1
ATOM 1506 N N . VAL B 2 66 ? 22.032 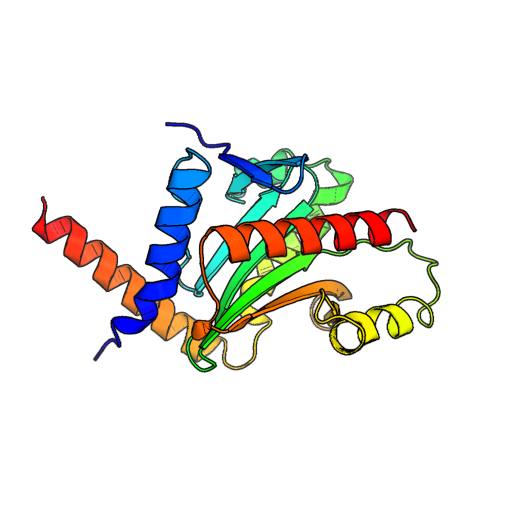24.208 -10.999 1.00 27.35 86 VAL B N 1
ATOM 1507 C CA . VAL B 2 66 ? 22.629 25.523 -11.140 1.00 27.84 86 VAL B CA 1
ATOM 1508 C C . VAL B 2 66 ? 22.688 25.911 -12.627 1.00 25.96 86 VAL B C 1
ATOM 1509 O O . VAL B 2 66 ? 22.360 27.028 -12.991 1.00 30.31 86 VAL B O 1
ATOM 1513 N N . ALA B 2 67 ? 23.082 24.945 -13.446 1.00 29.41 87 ALA B N 1
ATOM 1514 C CA . ALA B 2 67 ? 23.132 25.172 -14.897 1.00 29.17 87 ALA B CA 1
ATOM 1515 C C . ALA B 2 67 ? 21.754 25.478 -15.441 1.00 33.48 87 ALA B C 1
ATOM 1516 O O . ALA B 2 67 ? 21.586 26.362 -16.281 1.00 35.98 87 ALA B O 1
ATOM 1518 N N . SER B 2 68 ? 20.742 24.771 -14.955 1.00 33.89 88 SER B N 1
ATOM 1519 C CA . SER B 2 68 ? 19.351 25.073 -15.356 1.00 35.79 88 SER B CA 1
ATOM 1520 C C . SER B 2 68 ? 18.879 26.477 -14.979 1.00 38.03 88 SER B C 1
ATOM 1521 O O . SER B 2 68 ? 18.138 27.142 -15.736 1.00 37.65 88 SER B O 1
ATOM 1524 N N . ALA B 2 69 ? 19.238 26.939 -13.784 1.00 32.92 89 ALA B N 1
ATOM 1525 C CA . ALA B 2 69 ? 18.794 28.252 -13.363 1.00 32.46 89 ALA B CA 1
ATOM 1526 C C . ALA B 2 69 ? 19.406 29.315 -14.265 1.00 34.82 89 ALA B C 1
ATOM 1527 O O . ALA B 2 69 ? 18.768 30.296 -14.592 1.00 34.06 89 ALA B O 1
ATOM 1529 N N . ARG B 2 70 ? 20.639 29.093 -14.703 1.00 32.38 90 ARG B N 1
ATOM 1530 C CA . ARG B 2 70 ? 21.287 30.038 -15.620 1.00 36.19 90 ARG B CA 1
ATOM 1531 C C . ARG B 2 70 ? 20.529 30.133 -16.951 1.00 38.09 90 ARG B C 1
ATOM 1532 O O . ARG B 2 70 ? 20.355 31.228 -17.479 1.00 39.90 90 ARG B O 1
ATOM 1540 N N . THR B 2 71 ? 20.081 28.991 -17.463 1.00 36.57 91 THR B N 1
ATOM 1541 C CA . THR B 2 71 ? 19.269 28.967 -18.694 1.00 39.61 91 THR B CA 1
ATOM 1542 C C . THR B 2 71 ? 17.958 29.774 -18.595 1.00 42.82 91 THR B C 1
ATOM 1543 O O . THR B 2 71 ? 17.543 30.427 -19.560 1.00 41.13 91 THR B O 1
ATOM 1547 N N . VAL B 2 72 ? 17.318 29.761 -17.427 1.00 41.18 92 VAL B N 1
ATOM 1548 C CA . VAL B 2 72 ? 16.115 30.573 -17.195 1.00 45.85 92 VAL B CA 1
ATOM 1549 C C . VAL B 2 72 ? 16.387 32.059 -17.463 1.00 47.17 92 VAL B C 1
ATOM 1550 O O . VAL B 2 72 ? 15.569 32.733 -18.081 1.00 40.32 92 VAL B O 1
ATOM 1554 N N . LEU B 2 73 ? 17.530 32.565 -17.004 1.00 42.78 93 LEU B N 1
ATOM 1555 C CA . LEU B 2 73 ? 17.894 33.956 -17.206 1.00 44.64 93 LEU B CA 1
ATOM 1556 C C . LEU B 2 73 ? 18.134 34.245 -18.666 1.00 50.11 93 LEU B C 1
ATOM 1557 O O . LEU B 2 73 ? 17.772 35.306 -19.160 1.00 49.11 93 LEU B O 1
ATOM 1562 N N . HIS B 2 74 ? 18.762 33.305 -19.353 1.00 53.74 94 HIS B N 1
ATOM 1563 C CA . HIS B 2 74 ? 19.158 33.526 -20.741 1.00 64.63 94 HIS B CA 1
ATOM 1564 C C . HIS B 2 74 ? 18.036 33.184 -21.680 1.00 65.95 94 HIS B C 1
ATOM 1565 O O . HIS B 2 74 ? 17.505 34.064 -22.358 1.00 67.56 94 HIS B O 1
#

Organism: Pseudomonas syringae pv. tomato (strain ATCC BAA-871 / DC3000) (NCBI:txid223283)

CATH classification: 3.30.1460.10

B-factor: mean 30.83, std 10.13, range [17.35, 75.38]

Solvent-accessible surface area: 10883 Å² total; per-residue (Å²): 188,42,80,102,60,13,30,86,2,53,78,14,3,34,64,0,0,186,52,2,122,18,108,87,4,97,20,61,66,77,0,3,5,38,0,4,0,56,66,50,11,7,0,0,0,0,0,3,14,90,128,84,65,3,9,0,9,0,13,4,46,25,106,193,112,30,82,134,155,51,9,130,66,9,35,97,22,44,135,120,93,78,13,16,0,12,29,92,20,154,128,45,48,16,52,16,0,94,19,39,6,46,45,133,129,18,43,28,86,21,0,32,132,42,0,6,33,0,0,59,46,2,100,36,28,91,137,64,212,83,50,38,0,38,0,95,28,123,91,69,158,5,54,0,87,46,15,82,123,50,24,11,76,100,6,111,108,130,14,31,83,113,4,110,51,1,18,174,18,1,13,81,53,17,45,42,34,64,109,11,18,126,60,2,108,29,6,41,104,74,20,52,58,60,130,100,128,146,179